Protein AF-A0A954HC78-F1 (afdb_monomer)

Sequence (233 aa):
MRFQRPDNKSPWMNQKEQLRLVMLCVALVFVIVAMQKVAQPEFWSWLIPPEQVTQETNAETDQVVITLSGERVPTDEEAGSEKQALITELPPLLSEAEKQNIEDDYLGLKKTEVPVFQRIVTELTQTDRGLLQLNTDRSGTYQVWMAETDAWRGRLIEFDGHARRILKRENSTENQNGNLYDLWVTTEGSGSMPLHVVTAGLPAEMEIGEQLNIPIHLSGTLFKREGYAAEGG

Secondary structure (DSSP, 8-state):
---PPP--------HHHHHHHHHHHHHHHHHHHHHHHHT-HHHHHHHSPPP--------------------------------------PPPSS-HHHHHT--SSBSS--TTTHHHHHHHHHHHHHS-HHHHHHH-B----HHHHHHSHHHHBT-EEEEEEEEEEEEE---SSTT--S--EEEEEE-TTTTT--EEEEES---TT---BSS--EEEEEEEEB--PBPP--S--

Radius of gyration: 30.82 Å; Cα contacts (8 Å, |Δi|>4): 223; chains: 1; bounding box: 113×54×79 Å

pLDDT: mean 79.05, std 20.28, range [32.03, 97.38]

Foldseek 3Di:
DDDDDDPPDDPDDDPVVVVVVVVVVVVVVVVVVVVVVVPDVVVCCVVDPPPPPPPPDDDDDDDDDDDPDDDDDDDDDDDPPDPPPPPLDDPQLDDPVLLVVDDAQAADDDPSNVVSVVSSQVVVVPDDPVSLVSQEDAPDDPVCCVVVVSVQARGKYKAKWWFQAKAFDDDPDPPDPFTKIWTFTDHPPQVPHTDTDIHRDDPPPDDHGNGGGHIDMDIGGRHYHYHDPPPDD

Mean predicted aligned error: 17.16 Å

Nearest PDB structures (foldseek):
  3kf8-assembly2_C  TM=5.917E-01  e=5.179E-01  Candida tropicalis MYA-3404
  6rup-assembly1_B-2  TM=6.143E-01  e=1.253E+00  Homo sapiens
  2hd3-assembly2_I  TM=4.389E-01  e=1.104E+00  Escherichia coli CFT073
  7pik-assembly1_C  TM=1.778E-01  e=7.100E-01  Escherichia coli
  8i60-assembly1_C  TM=2.781E-01  e=5.695E+00  Homo sapiens

Solvent-accessible surface area (backbone atoms only — not comparable to full-atom values): 15085 Å² total; per-residue (Å²): 137,85,83,81,78,84,85,81,74,74,87,71,78,55,72,69,57,54,51,52,53,52,51,52,53,51,52,53,53,50,51,53,54,51,53,60,55,70,69,37,71,74,65,48,49,78,79,48,68,77,76,79,79,75,84,74,89,75,84,84,86,85,85,84,84,83,80,81,81,76,92,76,85,85,80,91,79,84,84,77,83,72,81,73,75,81,80,74,75,76,78,75,71,52,53,73,74,56,58,73,63,56,73,60,64,35,74,72,79,50,86,82,36,47,64,59,53,52,50,43,55,52,51,61,71,72,47,57,67,69,55,50,64,70,57,39,43,69,85,71,47,59,64,52,48,71,75,42,40,80,83,40,42,39,39,45,33,40,51,67,33,29,34,33,25,32,43,78,48,80,74,90,49,97,82,59,99,54,66,37,32,42,31,34,29,30,34,91,76,33,64,92,50,57,46,83,45,79,39,68,70,73,66,91,87,62,84,75,42,78,84,46,81,43,81,44,78,48,77,48,58,47,79,74,53,68,27,78,88,69,95,76,130

Structure (mmCIF, N/CA/C/O backbone):
data_AF-A0A954HC78-F1
#
_entry.id   AF-A0A954HC78-F1
#
loop_
_atom_site.group_PDB
_atom_site.id
_atom_site.type_symbol
_atom_site.label_atom_id
_atom_site.label_alt_id
_atom_site.label_comp_id
_atom_site.label_asym_id
_atom_site.label_entity_id
_atom_site.label_seq_id
_atom_site.pdbx_PDB_ins_code
_atom_site.Cartn_x
_atom_site.Cartn_y
_atom_site.Cartn_z
_atom_site.occupancy
_atom_site.B_iso_or_equiv
_atom_site.auth_seq_id
_atom_site.auth_comp_id
_atom_site.auth_asym_id
_atom_site.auth_atom_id
_atom_site.pdbx_PDB_model_num
ATOM 1 N N . MET A 1 1 ? 65.542 29.254 -57.247 1.00 41.38 1 MET A N 1
ATOM 2 C CA . MET A 1 1 ? 64.639 29.032 -56.096 1.00 41.38 1 MET A CA 1
ATOM 3 C C . MET A 1 1 ? 63.745 27.841 -56.415 1.00 41.38 1 MET A C 1
ATOM 5 O O . MET A 1 1 ? 63.027 27.900 -57.404 1.00 41.38 1 MET A O 1
ATOM 9 N N . ARG A 1 2 ? 63.857 26.729 -55.676 1.00 46.78 2 ARG A N 1
ATOM 10 C CA . ARG A 1 2 ? 62.998 25.543 -55.848 1.00 46.78 2 ARG A CA 1
ATOM 11 C C . ARG A 1 2 ? 61.958 25.541 -54.731 1.00 46.78 2 ARG A C 1
ATOM 13 O O . ARG A 1 2 ? 62.327 25.426 -53.570 1.00 46.78 2 ARG A O 1
ATOM 20 N N . PHE A 1 3 ? 60.686 25.676 -55.091 1.00 69.19 3 PHE A N 1
ATOM 21 C CA . PHE A 1 3 ? 59.569 25.505 -54.168 1.00 69.19 3 PHE A CA 1
ATOM 22 C C . PHE A 1 3 ? 59.344 24.008 -53.934 1.00 69.19 3 PHE A C 1
ATOM 24 O O . PHE A 1 3 ? 59.001 23.276 -54.863 1.00 69.19 3 PHE A O 1
ATOM 31 N N . GLN A 1 4 ? 59.571 23.549 -52.704 1.00 71.50 4 GLN A N 1
ATOM 32 C CA . GLN A 1 4 ? 59.121 22.234 -52.257 1.00 71.50 4 GLN A CA 1
ATOM 33 C C . GLN A 1 4 ? 57.602 22.299 -52.053 1.00 71.50 4 GLN A C 1
ATOM 35 O O . GLN A 1 4 ? 57.104 23.190 -51.367 1.00 71.50 4 GLN A O 1
ATOM 40 N N . ARG A 1 5 ? 56.857 21.390 -52.690 1.00 68.19 5 ARG A N 1
ATOM 41 C CA . ARG A 1 5 ? 55.414 21.239 -52.460 1.00 68.19 5 ARG A CA 1
ATOM 42 C C . ARG A 1 5 ? 55.196 20.473 -51.147 1.00 68.19 5 ARG A C 1
ATOM 44 O O . ARG A 1 5 ? 55.900 19.485 -50.941 1.00 68.19 5 ARG A O 1
ATOM 51 N N . PRO A 1 6 ? 54.243 20.877 -50.290 1.00 63.31 6 PRO A N 1
ATOM 52 C CA . PRO A 1 6 ? 53.876 20.088 -49.122 1.00 63.31 6 PRO A CA 1
ATOM 53 C C . PRO A 1 6 ? 53.191 18.789 -49.570 1.00 63.31 6 PRO A C 1
ATOM 55 O O . PRO A 1 6 ? 52.255 18.813 -50.372 1.00 63.31 6 PRO A O 1
ATOM 58 N N . ASP A 1 7 ? 53.686 17.659 -49.069 1.00 64.62 7 ASP A N 1
ATOM 59 C CA . ASP A 1 7 ? 53.105 16.332 -49.273 1.00 64.62 7 ASP A CA 1
ATOM 60 C C . ASP A 1 7 ? 51.813 16.240 -48.441 1.00 64.62 7 ASP A C 1
ATOM 62 O O . ASP A 1 7 ? 51.833 15.953 -47.246 1.00 64.62 7 ASP A O 1
ATOM 66 N N . ASN A 1 8 ? 50.677 16.586 -49.054 1.00 64.06 8 ASN A N 1
ATOM 67 C CA . ASN A 1 8 ? 49.354 16.452 -48.447 1.00 64.06 8 ASN A CA 1
ATOM 68 C C . ASN A 1 8 ? 48.855 15.015 -48.637 1.00 64.06 8 ASN A C 1
ATOM 70 O O . ASN A 1 8 ? 48.044 14.733 -49.522 1.00 64.06 8 ASN A O 1
ATOM 74 N N . LYS A 1 9 ? 49.359 14.092 -47.816 1.00 59.44 9 LYS A N 1
ATOM 75 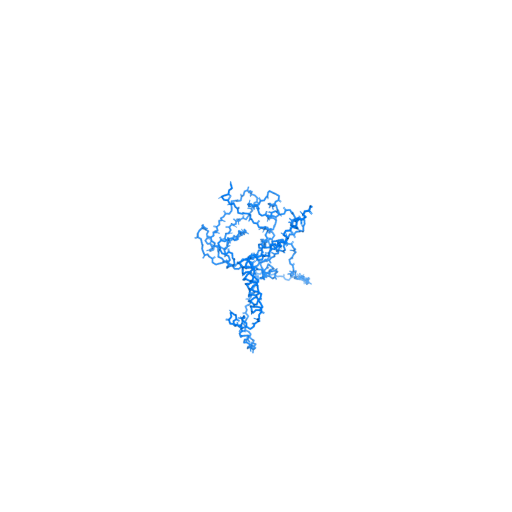C CA . LYS A 1 9 ? 48.716 12.788 -47.636 1.00 59.44 9 LYS A CA 1
ATOM 76 C C . LYS A 1 9 ? 47.664 12.939 -46.549 1.00 59.44 9 LYS A C 1
ATOM 78 O O . LYS A 1 9 ? 47.983 12.958 -45.364 1.00 59.44 9 LYS A O 1
ATOM 83 N N . SER A 1 10 ? 46.408 13.057 -46.968 1.00 63.53 10 SER A N 1
ATOM 84 C CA . SER A 1 10 ? 45.257 12.936 -46.075 1.00 63.53 10 SER A CA 1
ATOM 85 C C . SER A 1 10 ? 45.380 11.643 -45.255 1.00 63.53 10 SER A C 1
ATOM 87 O O . SER A 1 10 ? 45.660 10.597 -45.853 1.00 63.53 10 SER A O 1
ATOM 89 N N . PRO A 1 11 ? 45.168 11.671 -43.928 1.00 63.53 11 PRO A N 1
ATOM 90 C CA . PRO A 1 11 ? 45.278 10.488 -43.090 1.00 63.53 11 PRO A CA 1
ATOM 91 C C . PRO A 1 11 ? 44.071 9.594 -43.369 1.00 63.53 11 PRO A C 1
ATOM 93 O O . PRO A 1 11 ? 42.989 9.765 -42.812 1.00 63.53 11 PRO A O 1
ATOM 96 N N . TRP A 1 12 ? 44.234 8.668 -44.306 1.00 68.06 12 TRP A N 1
ATOM 97 C CA . TRP A 1 12 ? 43.237 7.646 -44.570 1.00 68.06 12 TRP A CA 1
ATOM 98 C C . TRP A 1 12 ? 43.260 6.660 -43.394 1.00 68.06 12 TRP A C 1
ATOM 100 O O . TRP A 1 12 ? 44.329 6.163 -43.035 1.00 68.06 12 TRP A O 1
ATOM 110 N N . MET A 1 13 ? 42.099 6.457 -42.758 1.00 72.06 13 MET A N 1
ATOM 111 C CA . MET A 1 13 ? 41.907 5.605 -41.576 1.00 72.06 13 MET A CA 1
ATOM 112 C C . MET A 1 13 ? 42.653 4.274 -41.700 1.00 72.06 13 MET A C 1
ATOM 114 O O . MET A 1 13 ? 42.628 3.616 -42.742 1.00 72.06 13 MET A O 1
ATOM 118 N N . ASN A 1 14 ? 43.290 3.862 -40.607 1.00 80.88 14 ASN A N 1
ATOM 119 C CA . ASN A 1 14 ? 44.024 2.608 -40.532 1.00 80.88 14 ASN A CA 1
ATOM 120 C C . ASN A 1 14 ? 43.072 1.431 -40.823 1.00 80.88 14 ASN A C 1
ATOM 122 O O . ASN A 1 14 ? 41.959 1.384 -40.299 1.00 80.88 14 ASN A O 1
ATOM 126 N N . GLN A 1 15 ? 43.502 0.450 -41.619 1.00 80.69 15 GLN A N 1
ATOM 127 C CA . GLN A 1 15 ? 42.674 -0.702 -42.017 1.00 80.69 15 GLN A CA 1
ATOM 128 C C . GLN A 1 15 ? 42.075 -1.452 -40.812 1.00 80.69 15 GLN A C 1
ATOM 130 O O . GLN A 1 15 ? 40.975 -1.997 -40.885 1.00 80.69 15 GLN A O 1
ATOM 135 N N . LYS A 1 16 ? 42.765 -1.432 -39.664 1.00 84.00 16 LYS A N 1
ATOM 136 C CA . LYS A 1 16 ? 42.270 -2.018 -38.408 1.00 84.00 16 LYS A CA 1
ATOM 137 C C . LYS A 1 16 ? 41.084 -1.253 -37.811 1.00 84.00 16 LYS A C 1
ATOM 139 O O . LYS A 1 16 ? 40.207 -1.867 -37.212 1.00 84.00 16 LYS A O 1
ATOM 144 N N . GLU A 1 17 ? 41.055 0.066 -37.960 1.00 84.44 17 GLU A N 1
ATOM 145 C CA . GLU A 1 17 ? 39.959 0.915 -37.479 1.00 84.44 17 GLU A CA 1
ATOM 146 C C . GLU A 1 17 ? 38.740 0.789 -38.389 1.00 84.44 17 GLU A C 1
ATOM 148 O O . GLU A 1 17 ? 37.624 0.652 -37.892 1.00 84.44 17 GLU A O 1
ATOM 153 N N . GLN A 1 18 ? 38.961 0.705 -39.705 1.00 89.25 18 GLN A N 1
ATOM 154 C CA . GLN A 1 18 ? 37.902 0.402 -40.671 1.00 89.25 18 GLN A CA 1
ATOM 155 C C . GLN A 1 18 ? 37.236 -0.946 -40.360 1.00 89.25 18 GLN A C 1
ATOM 157 O O . GLN A 1 18 ? 36.012 -1.034 -40.333 1.00 89.25 18 GLN A O 1
ATOM 162 N N . LEU A 1 19 ? 38.022 -1.981 -40.036 1.00 91.69 19 LEU A N 1
ATOM 163 C CA . LEU A 1 19 ? 37.485 -3.303 -39.701 1.00 91.69 19 LEU A CA 1
ATOM 164 C C . LEU A 1 19 ? 36.672 -3.305 -38.396 1.00 91.69 19 LEU A C 1
ATOM 166 O O . LEU A 1 19 ? 35.621 -3.938 -38.332 1.00 91.69 19 LEU A O 1
ATOM 170 N N . ARG A 1 20 ? 37.110 -2.563 -37.371 1.00 91.81 20 ARG A N 1
ATOM 171 C CA . ARG A 1 20 ? 36.343 -2.405 -36.121 1.00 91.81 20 ARG A CA 1
ATOM 172 C C . ARG A 1 20 ? 35.022 -1.676 -36.350 1.00 91.81 20 ARG A C 1
ATOM 174 O O . ARG A 1 20 ? 34.003 -2.094 -35.810 1.00 91.81 20 ARG A O 1
ATOM 181 N N . LEU A 1 21 ? 35.038 -0.621 -37.164 1.00 93.69 21 LEU A N 1
ATOM 182 C CA . LEU A 1 21 ? 33.841 0.153 -37.486 1.00 93.69 21 LEU A CA 1
ATOM 183 C C . LEU A 1 21 ? 32.837 -0.697 -38.275 1.00 93.69 21 LEU A C 1
ATOM 185 O O . LEU A 1 21 ? 31.660 -0.730 -37.925 1.00 93.69 21 LEU A O 1
ATOM 189 N N . VAL A 1 22 ? 33.308 -1.470 -39.258 1.00 95.69 22 VAL A N 1
ATOM 190 C CA . VAL A 1 22 ? 32.465 -2.423 -39.996 1.00 95.69 22 VAL A CA 1
ATOM 191 C C . VAL A 1 22 ? 31.877 -3.483 -39.061 1.00 95.69 22 VAL A C 1
ATOM 193 O O . VAL A 1 22 ? 30.683 -3.760 -39.142 1.00 95.69 22 VAL A O 1
ATOM 196 N N . MET A 1 23 ? 32.667 -4.038 -38.136 1.00 96.12 23 MET A N 1
ATOM 197 C CA . MET A 1 23 ? 32.172 -5.036 -37.180 1.00 96.12 23 MET A CA 1
ATOM 198 C C . MET A 1 23 ? 31.079 -4.464 -36.263 1.00 96.12 23 MET A C 1
ATOM 200 O O . MET A 1 23 ? 30.086 -5.141 -36.001 1.00 96.12 23 MET A O 1
ATOM 204 N N . LEU A 1 24 ? 31.222 -3.207 -35.830 1.00 96.44 24 LEU A N 1
ATOM 205 C CA . LEU A 1 24 ? 30.218 -2.511 -35.021 1.00 96.44 24 LEU A CA 1
ATOM 206 C C . LEU A 1 24 ? 28.922 -2.292 -35.815 1.00 96.44 24 LEU A C 1
ATOM 208 O O . LEU A 1 24 ? 27.839 -2.589 -35.314 1.00 96.44 24 LEU A O 1
ATOM 212 N N . CYS A 1 25 ? 29.022 -1.862 -37.076 1.00 96.31 25 CYS A N 1
ATOM 213 C CA . CYS A 1 25 ? 27.857 -1.725 -37.951 1.00 96.31 25 CYS A CA 1
ATOM 214 C C . CYS A 1 25 ? 27.134 -3.063 -38.171 1.00 96.31 25 CYS A C 1
ATOM 216 O O . CYS A 1 25 ? 25.907 -3.108 -38.116 1.00 96.31 25 CYS A O 1
ATOM 218 N N . VAL A 1 26 ? 27.871 -4.160 -38.370 1.00 97.25 26 VAL A N 1
ATOM 219 C CA . VAL A 1 26 ? 27.282 -5.501 -38.526 1.00 97.25 26 VAL A CA 1
ATOM 220 C C . VAL A 1 26 ? 26.577 -5.951 -37.246 1.00 97.25 26 VAL A C 1
ATOM 222 O O . VAL A 1 26 ? 25.455 -6.450 -37.319 1.00 97.25 26 VAL A O 1
ATOM 225 N N . ALA A 1 27 ? 27.186 -5.734 -36.077 1.00 96.50 27 ALA A N 1
ATOM 226 C CA . ALA A 1 27 ? 26.564 -6.053 -34.793 1.00 96.50 27 ALA A CA 1
ATOM 227 C C . ALA A 1 27 ? 25.257 -5.268 -34.582 1.00 96.50 27 ALA A C 1
ATOM 229 O O . ALA A 1 27 ? 24.261 -5.838 -34.142 1.00 96.50 27 ALA A O 1
ATOM 230 N N . LEU A 1 28 ? 25.230 -3.987 -34.963 1.00 96.62 28 LEU A N 1
ATOM 231 C CA . LEU A 1 28 ? 24.026 -3.161 -34.877 1.00 96.62 28 LEU A CA 1
ATOM 232 C C . LEU A 1 28 ? 22.902 -3.690 -35.783 1.00 96.62 28 LEU A C 1
ATOM 234 O O . LEU A 1 28 ? 21.764 -3.833 -35.340 1.00 96.62 28 LEU A O 1
ATOM 238 N N . VAL A 1 29 ? 23.219 -4.034 -37.036 1.00 96.88 29 VAL A N 1
ATOM 239 C CA . VAL A 1 29 ? 22.240 -4.624 -37.966 1.00 96.88 29 VAL A CA 1
ATOM 240 C C . VAL A 1 29 ? 21.709 -5.954 -37.426 1.00 96.88 29 VAL A C 1
ATOM 242 O O . VAL A 1 29 ? 20.507 -6.202 -37.493 1.00 96.88 29 VAL A O 1
ATOM 245 N N . PHE A 1 30 ? 22.572 -6.781 -36.832 1.00 97.38 30 PHE A N 1
ATOM 246 C CA . PHE A 1 30 ? 22.164 -8.043 -36.217 1.00 97.38 30 PHE A CA 1
ATOM 247 C C . PHE A 1 30 ? 21.155 -7.842 -35.075 1.00 97.38 30 PHE A C 1
ATOM 249 O O . PHE A 1 30 ? 20.144 -8.542 -35.026 1.00 97.38 30 PHE A O 1
ATOM 256 N N . VAL A 1 31 ? 21.371 -6.850 -34.202 1.00 95.75 31 VAL A N 1
ATOM 257 C CA . VAL A 1 31 ? 20.432 -6.516 -33.113 1.00 95.75 31 VAL A CA 1
ATOM 258 C C . VAL A 1 31 ? 19.071 -6.076 -33.660 1.00 95.75 31 VAL A C 1
ATOM 260 O O . VAL A 1 31 ? 18.038 -6.519 -33.160 1.00 95.75 31 VAL A O 1
ATOM 263 N N . ILE A 1 32 ? 19.050 -5.262 -34.719 1.00 95.38 32 ILE A N 1
ATOM 264 C CA . ILE A 1 32 ? 17.797 -4.806 -35.344 1.00 95.38 32 ILE A CA 1
ATOM 265 C C . ILE A 1 32 ? 17.022 -5.990 -35.944 1.00 95.38 32 ILE A C 1
ATOM 267 O O . ILE A 1 32 ? 15.809 -6.094 -35.753 1.00 95.38 32 ILE A O 1
ATOM 271 N N . VAL A 1 33 ? 17.709 -6.916 -36.620 1.00 94.88 33 VAL A N 1
ATOM 272 C CA . VAL A 1 33 ? 17.085 -8.135 -37.164 1.00 94.88 33 VAL A CA 1
ATOM 273 C C . VAL A 1 33 ? 16.530 -9.022 -36.045 1.00 94.88 33 VAL A C 1
ATOM 275 O O . VAL A 1 33 ? 15.425 -9.553 -36.176 1.00 94.88 33 VAL A O 1
ATOM 278 N N . ALA A 1 34 ? 17.249 -9.151 -34.926 1.00 91.88 34 ALA A N 1
ATOM 279 C CA . ALA A 1 34 ? 16.775 -9.902 -33.765 1.00 91.88 34 ALA A CA 1
ATOM 280 C C . ALA A 1 34 ? 15.500 -9.283 -33.162 1.00 91.88 34 ALA A C 1
ATOM 282 O O . ALA A 1 34 ? 14.537 -10.007 -32.910 1.00 91.88 34 ALA A O 1
ATOM 283 N N . MET A 1 35 ? 15.442 -7.954 -33.015 1.00 91.19 35 MET A N 1
ATOM 284 C CA . MET A 1 35 ? 14.235 -7.257 -32.543 1.00 91.19 35 MET A CA 1
ATOM 285 C C . MET A 1 35 ? 13.033 -7.484 -33.468 1.00 91.19 35 MET A C 1
ATOM 287 O O . MET A 1 35 ? 11.939 -7.778 -32.990 1.00 91.19 35 MET A O 1
ATOM 291 N N . GLN A 1 36 ? 13.230 -7.415 -34.789 1.00 89.12 36 GLN A N 1
ATOM 292 C CA . GLN A 1 36 ? 12.151 -7.680 -35.749 1.00 89.12 36 GLN A CA 1
ATOM 293 C C . GLN A 1 36 ? 11.634 -9.120 -35.671 1.00 89.12 36 GLN A C 1
ATOM 295 O O . GLN A 1 36 ? 10.444 -9.352 -35.870 1.00 89.12 36 GLN A O 1
ATOM 300 N N . LYS A 1 37 ? 12.508 -10.087 -35.368 1.00 85.31 37 LYS A N 1
ATOM 301 C CA . LYS A 1 37 ? 12.122 -11.494 -35.208 1.00 85.31 37 LYS A CA 1
ATOM 302 C C . LYS A 1 37 ? 11.340 -11.754 -33.921 1.00 85.31 37 LYS A C 1
ATOM 304 O O . LYS A 1 37 ? 10.362 -12.491 -33.972 1.00 85.31 37 LYS A O 1
ATOM 309 N N . VAL A 1 38 ? 11.713 -11.120 -32.810 1.00 86.00 38 VAL A N 1
ATOM 310 C CA . VAL A 1 38 ? 10.988 -11.231 -31.526 1.00 86.00 38 VAL A CA 1
ATOM 311 C C . VAL A 1 38 ? 9.601 -10.575 -31.587 1.00 86.00 38 VAL A C 1
ATOM 313 O O . VAL A 1 38 ? 8.673 -11.019 -30.915 1.00 86.00 38 VAL A O 1
ATOM 316 N N . ALA A 1 39 ? 9.427 -9.553 -32.427 1.00 79.06 39 ALA A N 1
ATOM 317 C CA . ALA A 1 39 ? 8.138 -8.894 -32.629 1.00 79.06 39 ALA A CA 1
ATOM 318 C C . ALA A 1 39 ? 7.118 -9.734 -33.430 1.00 79.06 39 ALA A C 1
ATOM 320 O O . ALA A 1 39 ? 5.968 -9.316 -33.567 1.00 79.06 39 ALA A O 1
ATOM 321 N N . GLN A 1 40 ? 7.501 -10.895 -33.982 1.00 80.38 40 GLN A N 1
ATOM 322 C CA . GLN A 1 40 ? 6.567 -11.752 -34.716 1.00 80.38 40 GLN A CA 1
ATOM 323 C C . GLN A 1 40 ? 5.666 -12.524 -33.729 1.00 80.38 40 GLN A C 1
ATOM 325 O O . GLN A 1 40 ? 6.184 -13.259 -32.886 1.00 80.38 40 GLN A O 1
ATOM 330 N N . PRO A 1 41 ? 4.326 -12.417 -33.839 1.00 67.06 41 PRO A N 1
ATOM 331 C CA . PRO A 1 41 ? 3.383 -13.036 -32.899 1.00 67.06 41 PRO A CA 1
ATOM 332 C C . PRO A 1 41 ? 3.451 -14.570 -32.900 1.00 67.06 41 PRO A C 1
ATOM 334 O O . PRO A 1 41 ? 3.108 -15.206 -31.908 1.00 67.06 41 PRO A O 1
ATOM 337 N N . GLU A 1 42 ? 3.965 -15.175 -33.974 1.00 73.25 42 GLU A N 1
ATOM 338 C CA . GLU A 1 42 ? 4.184 -16.622 -34.061 1.00 73.25 42 GLU A CA 1
ATOM 339 C C . GLU A 1 42 ? 5.191 -17.131 -33.013 1.00 73.25 42 GLU A C 1
ATOM 341 O O . GLU A 1 42 ? 5.028 -18.240 -32.507 1.00 73.25 42 GLU A O 1
ATOM 346 N N . PHE A 1 43 ? 6.184 -16.320 -32.616 1.00 70.94 43 PHE A N 1
ATOM 347 C CA . PHE A 1 43 ? 7.198 -16.711 -31.622 1.00 70.94 43 PHE A CA 1
ATOM 348 C C . PHE A 1 43 ? 6.623 -16.803 -30.199 1.00 70.94 43 PHE A C 1
ATOM 350 O O . PHE A 1 43 ? 7.081 -17.600 -29.382 1.00 70.94 43 PHE A O 1
ATOM 357 N N . TRP A 1 44 ? 5.581 -16.018 -29.915 1.00 66.19 44 TRP A N 1
ATOM 358 C CA . TRP A 1 44 ? 4.923 -15.974 -28.608 1.00 66.19 44 TRP A CA 1
ATOM 359 C C . TRP A 1 44 ? 4.003 -17.174 -28.359 1.00 66.19 44 TRP A C 1
ATOM 361 O O . TRP A 1 44 ? 3.753 -17.511 -27.206 1.00 66.19 44 TRP A O 1
ATOM 371 N N . SER A 1 45 ? 3.568 -17.873 -29.413 1.00 67.19 45 SER A N 1
ATOM 372 C CA . SER A 1 45 ? 2.657 -19.025 -29.309 1.00 67.19 45 SER A CA 1
ATOM 373 C C . SER A 1 45 ? 3.253 -20.244 -28.592 1.00 67.19 45 SER A C 1
ATOM 375 O O . SER A 1 45 ? 2.519 -21.036 -28.007 1.00 67.19 45 SER A O 1
ATOM 377 N N . TRP A 1 46 ? 4.582 -20.395 -28.608 1.00 72.69 46 TRP A N 1
ATOM 378 C CA . TRP A 1 46 ? 5.270 -21.445 -27.851 1.00 72.69 46 TRP A CA 1
ATOM 379 C C . TRP A 1 46 ? 5.483 -21.065 -26.379 1.00 72.69 46 TRP A C 1
ATOM 381 O O . TRP A 1 46 ? 5.506 -21.941 -25.519 1.00 72.69 46 TRP A O 1
ATOM 391 N N . LEU A 1 47 ? 5.629 -19.768 -26.083 1.00 73.06 47 LEU A N 1
ATOM 392 C CA . LEU A 1 47 ? 5.868 -19.274 -24.725 1.00 73.06 47 LEU A CA 1
ATOM 393 C C . LEU A 1 47 ? 4.563 -19.153 -23.918 1.00 73.06 47 LEU A C 1
ATOM 395 O O . LEU A 1 47 ? 4.584 -19.295 -22.700 1.00 73.06 47 LEU A O 1
ATOM 399 N N . ILE A 1 48 ? 3.439 -18.900 -24.597 1.00 74.12 48 ILE A N 1
ATOM 400 C CA . ILE A 1 48 ? 2.106 -18.766 -24.002 1.00 74.12 48 ILE A CA 1
ATOM 401 C C . ILE A 1 48 ? 1.135 -19.575 -24.875 1.00 74.12 48 ILE A C 1
ATOM 403 O O . ILE A 1 48 ? 0.682 -19.074 -25.910 1.00 74.12 48 ILE A O 1
ATOM 407 N N . PRO A 1 49 ? 0.830 -20.836 -24.515 1.00 66.06 49 PRO A N 1
ATOM 408 C CA . PRO A 1 49 ? -0.216 -21.589 -25.191 1.00 66.06 49 PRO A CA 1
ATOM 409 C C . PRO A 1 49 ? -1.527 -20.803 -25.062 1.00 66.06 49 PRO A C 1
ATOM 411 O O . PRO A 1 49 ? -1.859 -20.397 -23.946 1.00 66.06 49 PRO A O 1
ATOM 414 N N . PRO A 1 50 ? -2.279 -20.561 -26.150 1.00 61.06 50 PRO A N 1
ATOM 415 C CA . PRO A 1 50 ? -3.590 -19.949 -26.021 1.00 61.06 50 PRO A CA 1
ATOM 416 C C . PRO A 1 50 ? -4.451 -20.889 -25.181 1.00 61.06 50 PRO A C 1
ATOM 418 O O . PRO A 1 50 ? -4.634 -22.054 -25.548 1.00 61.06 50 PRO A O 1
ATOM 421 N N . GLU A 1 51 ? -4.941 -20.399 -24.042 1.00 52.94 51 GLU A N 1
ATOM 422 C CA . GLU A 1 51 ? -5.966 -21.093 -23.276 1.00 52.94 51 GLU A CA 1
ATOM 423 C C . GLU A 1 51 ? -7.075 -21.491 -24.246 1.00 52.94 51 GLU A C 1
ATOM 425 O O . GLU A 1 51 ? -7.666 -20.658 -24.940 1.00 52.94 51 GLU A O 1
ATOM 430 N N . GLN A 1 52 ? -7.315 -22.796 -24.344 1.00 51.44 52 GLN A N 1
ATOM 431 C CA . GLN A 1 52 ? -8.491 -23.309 -25.014 1.00 51.44 52 GLN A CA 1
ATOM 432 C C . GLN A 1 52 ? -9.688 -22.786 -24.228 1.00 51.44 52 GLN A C 1
ATOM 434 O O . GLN A 1 52 ? -10.062 -23.353 -23.201 1.00 51.44 52 GLN A O 1
ATOM 439 N N . VAL A 1 53 ? -10.278 -21.690 -24.709 1.00 45.59 53 V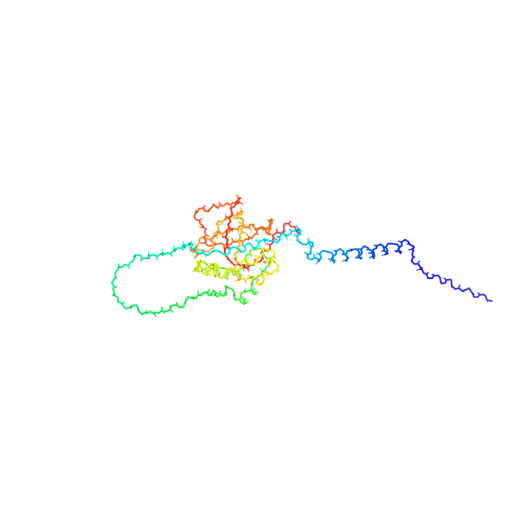AL A N 1
ATOM 440 C CA . VAL A 1 53 ? -11.617 -21.264 -24.318 1.00 45.59 53 VAL A CA 1
ATOM 441 C C . VAL A 1 53 ? -12.547 -22.382 -24.763 1.00 45.59 53 VAL A C 1
ATOM 443 O O . VAL A 1 53 ? -13.047 -22.414 -25.887 1.00 45.59 53 VAL A O 1
ATOM 446 N N . THR A 1 54 ? -12.710 -23.359 -23.881 1.00 42.03 54 THR A N 1
ATOM 447 C CA . THR A 1 54 ? -13.700 -24.4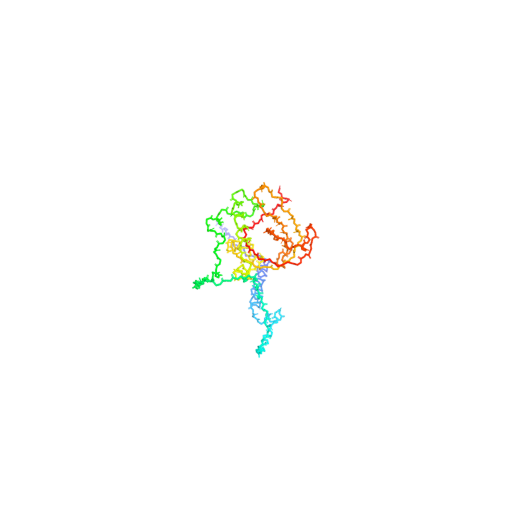11 -24.015 1.00 42.03 54 THR A CA 1
ATOM 448 C C . THR A 1 54 ? -15.030 -23.727 -23.749 1.00 42.03 54 THR A C 1
ATOM 450 O O . THR A 1 54 ? -15.453 -23.558 -22.610 1.00 42.03 54 THR A O 1
ATOM 453 N N . GLN A 1 55 ? -15.648 -23.231 -24.821 1.00 47.09 55 GLN A N 1
ATOM 454 C CA . GLN A 1 55 ? -17.060 -22.886 -24.825 1.00 47.09 55 GLN A CA 1
ATOM 455 C C . GLN A 1 55 ? -17.856 -24.180 -24.635 1.00 47.09 55 GLN A C 1
ATOM 457 O O . GLN A 1 55 ? -18.300 -24.795 -25.599 1.00 47.09 55 GLN A O 1
ATOM 462 N N . GLU A 1 56 ? -18.051 -24.582 -23.384 1.00 38.31 56 GLU A N 1
ATOM 463 C CA . GLU A 1 56 ? -19.199 -25.394 -23.003 1.00 38.31 56 GLU A CA 1
ATOM 464 C C . GLU A 1 56 ? -20.200 -24.482 -22.305 1.00 38.31 56 GLU A C 1
ATOM 466 O O . GLU A 1 56 ? -20.138 -24.179 -21.118 1.00 38.31 56 GLU A O 1
ATOM 471 N N . THR A 1 57 ? -21.129 -23.991 -23.118 1.00 40.88 57 THR A N 1
ATOM 472 C CA . THR A 1 57 ? -22.405 -23.477 -22.651 1.00 40.88 57 THR A CA 1
ATOM 473 C C . THR A 1 57 ? -23.199 -24.660 -22.107 1.00 40.88 57 THR A C 1
ATOM 475 O O . THR A 1 57 ? -23.686 -25.474 -22.885 1.00 40.88 57 THR A O 1
ATOM 478 N N . ASN A 1 58 ? -23.352 -24.746 -20.790 1.00 35.72 58 ASN A N 1
ATOM 479 C CA . ASN A 1 58 ? -24.518 -25.377 -20.190 1.00 35.72 58 ASN A CA 1
ATOM 480 C C . ASN A 1 58 ? -24.991 -24.541 -19.007 1.00 35.72 58 ASN A C 1
ATOM 482 O O . ASN A 1 58 ? -24.220 -24.092 -18.163 1.00 35.72 58 ASN A O 1
ATOM 486 N N . ALA A 1 59 ? -26.287 -24.276 -19.052 1.00 38.22 59 ALA A N 1
ATOM 487 C CA . ALA A 1 59 ? -27.037 -23.518 -18.086 1.00 38.22 59 ALA A CA 1
ATOM 488 C C . ALA A 1 59 ? -27.214 -24.289 -16.769 1.00 38.22 59 ALA A C 1
ATOM 490 O O . ALA A 1 59 ? -27.093 -25.509 -16.724 1.00 38.22 59 ALA A O 1
ATOM 491 N N . GLU A 1 60 ? -27.671 -23.525 -15.778 1.00 33.47 60 GLU A N 1
ATOM 492 C CA . GLU A 1 60 ? -28.560 -23.955 -14.694 1.00 33.47 60 GLU A CA 1
ATOM 493 C C . GLU A 1 60 ? -27.910 -24.346 -13.351 1.00 33.47 60 GLU A C 1
ATOM 495 O O . GLU A 1 60 ? -27.394 -25.437 -13.144 1.00 33.47 60 GLU A O 1
ATOM 500 N N . THR A 1 61 ? -28.080 -23.405 -12.409 1.00 38.47 61 THR A N 1
ATOM 501 C CA . THR A 1 61 ? -28.178 -23.550 -10.945 1.00 38.47 61 THR A CA 1
ATOM 502 C C . THR A 1 61 ? -26.993 -24.139 -10.177 1.00 38.47 61 THR A C 1
ATOM 504 O O . THR A 1 61 ? -26.856 -25.349 -10.073 1.00 38.47 61 THR A O 1
ATOM 507 N N . ASP A 1 62 ? -26.306 -23.279 -9.416 1.00 33.91 62 ASP A N 1
ATOM 508 C CA . ASP A 1 62 ? -26.492 -23.366 -7.965 1.00 33.91 62 ASP A CA 1
ATOM 509 C C . ASP A 1 62 ? -26.392 -21.994 -7.281 1.00 33.91 62 ASP A C 1
ATOM 511 O O . ASP A 1 62 ? -25.537 -21.161 -7.587 1.00 33.91 62 ASP A O 1
ATOM 515 N N . GLN A 1 63 ? -27.351 -21.749 -6.397 1.00 33.31 63 GLN A N 1
ATOM 516 C CA . GLN A 1 63 ? -27.515 -20.537 -5.608 1.00 33.31 63 GLN A CA 1
ATOM 517 C C . GLN A 1 63 ? -26.625 -20.615 -4.365 1.00 33.31 63 GLN A C 1
ATOM 519 O O . GLN A 1 63 ? -26.622 -21.625 -3.670 1.00 33.31 63 GLN A O 1
ATOM 524 N N . VAL A 1 64 ? -26.005 -19.500 -3.974 1.00 35.09 64 VAL A N 1
ATOM 525 C CA . VAL A 1 64 ? -25.745 -19.238 -2.551 1.00 35.09 64 VAL A CA 1
ATOM 526 C C . VAL A 1 64 ? -26.561 -18.022 -2.146 1.00 35.09 64 VAL A C 1
ATOM 528 O O . VAL A 1 64 ? -26.228 -16.872 -2.420 1.00 35.09 64 VAL A O 1
ATOM 531 N N . VAL A 1 65 ? -27.689 -18.330 -1.515 1.00 33.38 65 VAL A N 1
ATOM 532 C CA . VAL A 1 65 ? -28.507 -17.420 -0.725 1.00 33.38 65 VAL A CA 1
ATOM 533 C C . VAL A 1 65 ? -27.720 -17.047 0.533 1.00 33.38 65 VAL A C 1
ATOM 535 O O . VAL A 1 65 ? -27.384 -17.923 1.325 1.00 33.38 65 VAL A O 1
ATOM 538 N N . ILE A 1 66 ? -27.488 -15.754 0.770 1.00 35.84 66 ILE A N 1
ATOM 539 C CA . ILE A 1 66 ? -27.328 -15.243 2.137 1.00 35.84 66 ILE A CA 1
ATOM 540 C C . ILE A 1 66 ? -28.520 -14.332 2.417 1.00 35.84 66 ILE A C 1
ATOM 542 O O . ILE A 1 66 ? -28.495 -13.121 2.222 1.00 35.84 66 ILE A O 1
ATOM 546 N N . THR A 1 67 ? -29.601 -14.963 2.867 1.00 32.03 67 THR A N 1
ATOM 547 C CA . THR A 1 67 ? -30.623 -14.350 3.709 1.00 32.03 67 THR A CA 1
ATOM 548 C C . THR A 1 67 ? -30.019 -14.106 5.088 1.00 32.03 67 THR A C 1
ATOM 550 O O . THR A 1 67 ? -29.713 -15.065 5.796 1.00 32.03 67 THR A O 1
ATOM 553 N N . LEU A 1 68 ? -29.909 -12.849 5.512 1.00 39.50 68 LEU A N 1
ATOM 554 C CA . LEU A 1 68 ? -29.937 -12.524 6.936 1.00 39.50 68 LEU A CA 1
ATOM 555 C C . LEU A 1 68 ? -31.363 -12.095 7.280 1.00 39.50 68 LEU A C 1
ATOM 557 O O . LEU A 1 68 ? -31.731 -10.927 7.184 1.00 39.50 68 LEU A O 1
ATOM 561 N N . SER A 1 69 ? -32.167 -13.092 7.655 1.00 32.38 69 SER A N 1
ATOM 562 C CA . SER A 1 69 ? -33.384 -12.897 8.436 1.00 32.38 69 SER A CA 1
ATOM 563 C C . SER A 1 69 ? -33.005 -12.255 9.768 1.00 32.38 69 SER A C 1
ATOM 565 O O . SER A 1 69 ? -32.451 -12.908 10.650 1.00 32.38 69 SER A O 1
ATOM 567 N N . GLY A 1 70 ? -33.306 -10.967 9.912 1.00 33.16 70 GLY A N 1
ATOM 568 C CA . GLY A 1 70 ? -33.453 -10.337 11.214 1.00 33.16 70 GLY A CA 1
ATOM 569 C C . GLY A 1 70 ? -34.799 -10.744 11.803 1.00 33.16 70 GLY A C 1
ATOM 570 O O . GLY A 1 70 ? -35.847 -10.319 11.324 1.00 33.16 70 GLY A O 1
ATOM 571 N N . GLU A 1 71 ? -34.782 -11.572 12.840 1.00 40.53 71 GLU A N 1
ATOM 572 C CA . GLU A 1 71 ? -35.971 -11.847 13.637 1.00 40.53 71 GLU A CA 1
ATOM 573 C C . GLU A 1 71 ? -36.283 -10.640 14.530 1.00 40.53 71 GLU A C 1
ATOM 575 O O . GLU A 1 71 ? -35.688 -10.468 15.593 1.00 40.53 71 GLU A O 1
ATOM 580 N N . ARG A 1 72 ? -37.223 -9.797 14.084 1.00 33.38 72 ARG A N 1
ATOM 581 C CA . ARG A 1 72 ? -38.128 -9.018 14.945 1.00 33.38 72 ARG A CA 1
ATOM 582 C C . ARG A 1 72 ? -39.483 -8.857 14.255 1.00 33.38 72 ARG A C 1
ATOM 584 O O . ARG A 1 72 ? -39.652 -8.024 13.375 1.00 33.38 72 ARG A O 1
ATOM 591 N N . VAL A 1 73 ? -40.451 -9.640 14.714 1.00 40.56 73 VAL A N 1
ATOM 592 C CA . VAL A 1 73 ? -41.884 -9.303 14.716 1.00 40.56 73 VAL A CA 1
ATOM 593 C C . VAL A 1 73 ? -42.138 -8.803 16.153 1.00 40.56 73 VAL A C 1
ATOM 595 O O . VAL A 1 73 ? -41.663 -9.471 17.076 1.00 40.56 73 VAL A O 1
ATOM 598 N N . PRO A 1 74 ? -42.790 -7.642 16.393 1.00 47.12 74 PRO A N 1
ATOM 599 C CA . PRO A 1 74 ? -44.147 -7.465 15.898 1.00 47.12 74 PRO A CA 1
ATOM 600 C C . PRO A 1 74 ? -44.591 -6.054 15.478 1.00 47.12 74 PRO A C 1
ATOM 602 O O . PRO A 1 74 ? -44.022 -5.035 15.859 1.00 47.12 74 PRO A O 1
ATOM 605 N N . THR A 1 75 ? -45.736 -6.103 14.796 1.00 39.25 75 THR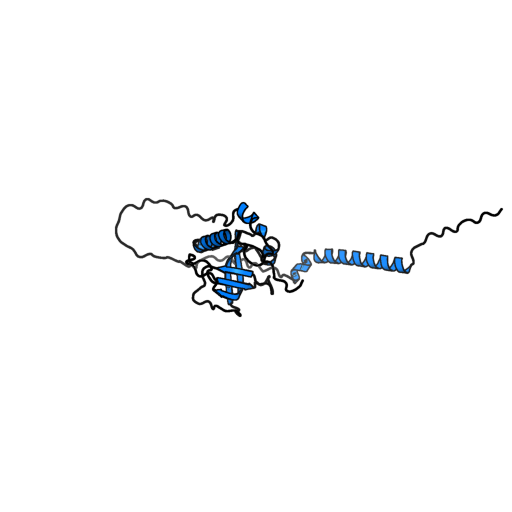 A N 1
ATOM 606 C CA . THR A 1 75 ? -46.823 -5.121 14.768 1.00 39.25 75 THR A CA 1
ATOM 607 C C . THR A 1 75 ? -46.782 -4.090 13.648 1.00 39.25 75 THR A C 1
ATOM 609 O O . THR A 1 75 ? -45.882 -3.264 13.544 1.00 39.25 75 THR A O 1
ATOM 612 N N . ASP A 1 76 ? -47.831 -4.205 12.835 1.00 52.34 76 ASP A N 1
ATOM 613 C CA . ASP A 1 76 ? -48.305 -3.314 11.788 1.00 52.34 76 ASP A CA 1
ATOM 614 C C . ASP A 1 76 ? -48.146 -1.827 12.131 1.00 52.34 76 ASP A C 1
ATOM 616 O O . ASP A 1 76 ? -48.568 -1.401 13.201 1.00 52.34 76 ASP A O 1
ATOM 620 N N . GLU A 1 77 ? -47.582 -1.049 11.201 1.00 44.53 77 GLU A N 1
ATOM 621 C CA . GLU A 1 77 ? -48.212 0.144 10.609 1.00 44.53 77 GLU A CA 1
ATOM 622 C C . GLU A 1 77 ? -47.239 0.853 9.635 1.00 44.53 77 GLU A C 1
ATOM 624 O O . GLU A 1 77 ? -46.116 1.212 9.972 1.00 44.53 77 GLU A O 1
ATOM 629 N N . GLU A 1 78 ? -47.706 1.006 8.390 1.00 47.78 78 GLU A N 1
ATOM 630 C CA . GLU A 1 78 ? -47.296 1.986 7.367 1.00 47.78 78 GLU A CA 1
ATOM 631 C C . GLU A 1 78 ? -45.804 2.100 6.986 1.00 47.78 78 GLU A C 1
ATOM 633 O O . GLU A 1 78 ? -45.135 3.108 7.212 1.00 47.78 78 GLU A O 1
ATOM 638 N N . ALA A 1 79 ? -45.301 1.112 6.237 1.00 38.84 79 ALA A N 1
ATOM 639 C CA . ALA A 1 79 ? -44.068 1.269 5.466 1.00 38.84 79 ALA A CA 1
ATOM 640 C C . ALA A 1 79 ? -44.338 2.036 4.157 1.00 38.84 79 ALA A C 1
ATOM 642 O O . ALA A 1 79 ? -44.674 1.456 3.119 1.00 38.84 79 ALA A O 1
ATOM 643 N N . GLY A 1 80 ? -44.155 3.357 4.204 1.00 37.78 80 GLY A N 1
ATOM 644 C CA . GLY A 1 80 ? -43.867 4.157 3.019 1.00 37.78 80 GLY A CA 1
ATOM 645 C C . GLY A 1 80 ? -42.667 3.554 2.289 1.00 37.78 80 GLY A C 1
ATOM 646 O O . GLY A 1 80 ? -41.560 3.500 2.819 1.00 37.78 80 GLY A O 1
ATOM 647 N N . SER A 1 81 ? -42.904 3.038 1.085 1.00 41.34 81 SER A N 1
ATOM 648 C CA . SER A 1 81 ? -41.868 2.456 0.236 1.00 41.34 81 SER A CA 1
ATOM 649 C C . SER A 1 81 ? -40.990 3.575 -0.330 1.00 41.34 81 SER A C 1
ATOM 651 O O . SER A 1 81 ? -41.173 4.033 -1.459 1.00 41.34 81 SER A O 1
ATOM 653 N N . GLU A 1 82 ? -40.033 4.042 0.468 1.00 41.41 82 GLU A N 1
ATOM 654 C CA . GLU A 1 82 ? -38.873 4.751 -0.050 1.00 41.41 82 GLU A CA 1
ATOM 655 C C . GLU A 1 82 ? -37.985 3.719 -0.747 1.00 41.41 82 GLU A C 1
ATOM 657 O O . GLU A 1 82 ? -37.315 2.903 -0.114 1.00 41.41 82 GLU A O 1
ATOM 662 N N . LYS A 1 83 ? -37.997 3.728 -2.083 1.00 47.28 83 LYS A N 1
ATOM 663 C CA . LYS A 1 83 ? -36.956 3.085 -2.887 1.00 47.28 83 LYS A CA 1
ATOM 664 C C . LYS A 1 83 ? -35.633 3.782 -2.567 1.00 47.28 83 LYS A C 1
ATOM 666 O O . LYS A 1 83 ? -35.275 4.752 -3.231 1.00 47.28 83 LYS A O 1
ATOM 671 N N . GLN A 1 84 ? -34.931 3.318 -1.539 1.00 50.22 84 GLN A N 1
ATOM 672 C CA . GLN A 1 84 ? -33.554 3.718 -1.285 1.00 50.22 84 GLN A CA 1
ATOM 673 C C . GLN A 1 84 ? -32.737 3.310 -2.510 1.00 50.22 84 GLN A C 1
ATOM 675 O O . GLN A 1 84 ? -32.596 2.127 -2.818 1.00 50.22 84 GLN A O 1
ATOM 680 N N . ALA A 1 85 ? -32.284 4.304 -3.272 1.00 52.62 85 ALA A N 1
ATOM 681 C CA . ALA A 1 85 ? -31.363 4.083 -4.370 1.00 52.62 85 ALA A CA 1
ATOM 682 C C . ALA A 1 85 ? -30.115 3.405 -3.792 1.00 52.62 85 ALA A C 1
ATOM 684 O O . ALA A 1 85 ? -29.452 3.969 -2.924 1.00 52.62 85 ALA A O 1
ATOM 685 N N . LEU A 1 86 ? -29.831 2.180 -4.237 1.00 58.69 86 LEU A N 1
ATOM 686 C CA . LEU A 1 86 ? -28.584 1.494 -3.926 1.00 58.69 86 LEU A CA 1
ATOM 687 C C . LEU A 1 86 ? -27.447 2.347 -4.491 1.00 58.69 86 LEU A C 1
ATOM 689 O O . LEU A 1 86 ? -27.279 2.442 -5.704 1.00 58.69 86 LEU A O 1
ATOM 693 N N . ILE A 1 87 ? -26.715 3.018 -3.606 1.00 62.62 87 ILE A N 1
ATOM 694 C CA . ILE A 1 87 ? -25.501 3.746 -3.962 1.00 62.62 87 ILE A CA 1
ATOM 695 C C . ILE A 1 87 ? -24.460 2.679 -4.295 1.00 62.62 87 ILE A C 1
ATOM 697 O O . ILE A 1 87 ? -23.952 2.006 -3.404 1.00 62.62 87 ILE A O 1
ATOM 701 N N . THR A 1 88 ? -24.208 2.469 -5.583 1.00 74.50 88 THR A N 1
ATOM 702 C CA . THR A 1 88 ? -23.248 1.467 -6.072 1.00 74.50 88 THR A CA 1
ATOM 703 C C . THR A 1 88 ? -21.837 2.023 -6.223 1.00 74.50 88 THR A C 1
ATOM 705 O O . THR A 1 88 ? -20.890 1.246 -6.284 1.00 74.50 88 THR A O 1
ATOM 708 N N . GLU A 1 89 ? -21.690 3.347 -6.277 1.00 78.81 89 GLU A N 1
ATOM 709 C CA . GLU A 1 89 ? -20.414 4.023 -6.510 1.00 78.81 89 GLU A CA 1
ATOM 710 C C . GLU A 1 89 ? -19.873 4.631 -5.218 1.00 78.81 89 GLU A C 1
ATOM 712 O O . GLU A 1 89 ? -20.581 5.354 -4.509 1.00 78.81 89 GLU A O 1
ATOM 717 N N . LEU A 1 90 ? -18.605 4.347 -4.920 1.00 82.00 90 LEU A N 1
ATOM 718 C CA . LEU A 1 90 ? -17.906 4.953 -3.793 1.00 82.00 90 LEU A CA 1
ATOM 719 C C . LEU A 1 90 ? -17.286 6.296 -4.225 1.00 82.00 90 LEU A C 1
ATOM 721 O O . LEU A 1 90 ? -16.655 6.356 -5.285 1.00 82.00 90 LEU A O 1
ATOM 725 N N . PRO A 1 91 ? -17.423 7.378 -3.435 1.00 82.12 91 PRO A N 1
ATOM 726 C CA . PRO A 1 91 ? -16.709 8.618 -3.712 1.00 82.12 91 PRO A CA 1
ATOM 727 C C . PRO A 1 91 ? -15.185 8.399 -3.694 1.00 82.12 91 PRO A C 1
ATOM 729 O O . PRO A 1 91 ? -14.690 7.461 -3.064 1.00 82.12 91 PRO A O 1
ATOM 732 N N . PRO A 1 92 ? -14.409 9.269 -4.367 1.00 84.00 92 PRO A N 1
ATOM 733 C CA . PRO A 1 92 ? -12.957 9.169 -4.344 1.00 84.00 92 PRO A CA 1
ATOM 734 C C . PRO A 1 92 ? -12.427 9.381 -2.919 1.00 84.00 92 PRO A C 1
ATOM 736 O O . PRO A 1 92 ? -12.682 10.416 -2.306 1.00 84.00 92 PRO A O 1
ATOM 739 N N . LEU A 1 93 ? -11.625 8.431 -2.428 1.00 89.62 93 LEU A N 1
ATOM 740 C CA . LEU A 1 93 ? -11.049 8.463 -1.074 1.00 89.62 93 LEU A CA 1
ATOM 741 C C . LEU A 1 93 ? -10.111 9.662 -0.853 1.00 89.62 93 LEU A C 1
ATOM 743 O O . LEU A 1 93 ? -9.923 10.124 0.274 1.00 89.62 93 LEU A O 1
ATOM 747 N N . LEU A 1 94 ? -9.508 10.170 -1.930 1.00 92.06 94 LEU A N 1
ATOM 748 C CA . LEU A 1 94 ? -8.569 11.289 -1.927 1.00 92.06 94 LEU A CA 1
ATOM 749 C C . LEU A 1 94 ? -9.013 12.380 -2.897 1.00 92.06 94 LEU A C 1
ATOM 751 O O . LEU A 1 94 ? -9.228 12.121 -4.083 1.00 92.06 94 LEU A O 1
ATOM 755 N N . SER A 1 95 ? -9.057 13.617 -2.406 1.00 92.19 95 SER A N 1
ATOM 756 C CA . SER A 1 95 ? -9.189 14.800 -3.255 1.00 92.19 95 SER A CA 1
ATOM 757 C C . SER A 1 95 ? -7.870 15.128 -3.967 1.00 92.19 95 SER A C 1
ATOM 759 O O . SER A 1 95 ? -6.783 14.798 -3.491 1.00 92.19 95 SER A O 1
ATOM 761 N N . GLU A 1 96 ? -7.944 15.843 -5.090 1.00 91.00 96 GLU A N 1
ATOM 762 C CA . GLU A 1 96 ? -6.749 16.257 -5.845 1.00 91.00 96 GLU A CA 1
ATOM 763 C C . GLU A 1 96 ? -5.805 17.147 -5.020 1.00 91.00 96 GLU A C 1
ATOM 765 O O . GLU A 1 96 ? -4.586 17.030 -5.126 1.00 91.00 96 GLU A O 1
ATOM 770 N N . ALA A 1 97 ? -6.352 17.989 -4.137 1.00 91.88 97 ALA A N 1
ATOM 771 C CA . ALA A 1 97 ? -5.552 18.810 -3.230 1.00 91.88 97 ALA A CA 1
ATOM 772 C C . ALA A 1 97 ? -4.796 17.961 -2.193 1.00 91.88 97 ALA A C 1
ATOM 774 O O . ALA A 1 97 ? -3.655 18.265 -1.855 1.00 91.88 97 ALA A O 1
ATOM 775 N N . GLU A 1 98 ? -5.402 16.882 -1.691 1.00 93.56 98 GLU A N 1
ATOM 776 C CA . GLU A 1 98 ? -4.730 15.963 -0.767 1.00 93.56 98 GLU A CA 1
ATOM 777 C C . GLU A 1 98 ? -3.645 15.148 -1.469 1.00 93.56 98 GLU A C 1
ATOM 779 O O . GLU A 1 98 ? -2.565 14.988 -0.905 1.00 93.56 98 GLU A O 1
ATOM 784 N N . LYS A 1 99 ? -3.883 14.701 -2.711 1.00 93.38 99 LYS A N 1
ATOM 785 C CA . LYS A 1 99 ? -2.869 13.986 -3.507 1.00 93.38 99 LYS A CA 1
ATOM 786 C C . LYS A 1 99 ? -1.591 14.804 -3.688 1.00 93.38 99 LYS A C 1
ATOM 788 O O . LYS A 1 99 ? -0.512 14.234 -3.604 1.00 93.38 99 LYS A O 1
ATOM 793 N N . GLN A 1 100 ? -1.708 16.118 -3.889 1.00 91.94 100 GLN A N 1
ATOM 794 C CA . GLN A 1 100 ? -0.562 17.027 -4.042 1.00 91.94 100 GLN A CA 1
ATOM 795 C C . GLN A 1 100 ? 0.238 17.240 -2.748 1.00 91.94 100 GLN A C 1
ATOM 797 O O . GLN A 1 100 ? 1.396 17.644 -2.807 1.00 91.94 100 GLN A O 1
ATOM 802 N N . ASN A 1 101 ? -0.370 16.987 -1.586 1.00 93.00 101 ASN A N 1
ATOM 803 C CA . ASN A 1 101 ? 0.274 17.149 -0.279 1.00 93.00 101 ASN A CA 1
ATOM 804 C C . ASN A 1 101 ? 0.980 15.875 0.213 1.00 93.00 101 ASN A C 1
ATOM 806 O O . ASN A 1 101 ? 1.603 15.905 1.277 1.00 93.00 101 ASN A O 1
ATOM 810 N N . ILE A 1 102 ? 0.852 14.766 -0.519 1.00 94.50 102 ILE A N 1
ATOM 811 C CA . ILE A 1 102 ? 1.499 13.494 -0.205 1.00 94.50 102 ILE A CA 1
ATOM 812 C C . ILE A 1 102 ? 2.842 13.449 -0.926 1.00 94.50 102 ILE A C 1
ATOM 814 O O . ILE A 1 102 ? 2.909 13.624 -2.141 1.00 94.50 102 ILE A O 1
ATOM 818 N N . GLU A 1 103 ? 3.909 13.207 -0.171 1.00 93.94 103 GLU A N 1
ATOM 819 C CA . GLU A 1 103 ? 5.265 13.144 -0.698 1.00 93.94 103 GLU A CA 1
ATOM 820 C C . GLU A 1 103 ? 5.797 11.711 -0.638 1.00 93.94 103 GLU A C 1
ATOM 822 O O . GLU A 1 103 ? 5.879 11.082 0.427 1.00 93.94 103 GLU A O 1
ATOM 827 N N . ASP A 1 104 ? 6.160 11.207 -1.813 1.00 93.50 104 ASP A N 1
ATOM 828 C CA . ASP A 1 104 ? 6.763 9.893 -1.993 1.00 93.50 104 ASP A CA 1
ATOM 829 C C . ASP A 1 104 ? 8.254 9.891 -1.611 1.00 93.50 104 ASP A C 1
ATOM 831 O O . ASP A 1 104 ? 8.864 10.928 -1.349 1.00 93.50 104 ASP A O 1
ATOM 835 N N . ASP A 1 105 ? 8.843 8.695 -1.560 1.00 90.69 105 ASP A N 1
ATOM 836 C CA . ASP A 1 105 ? 10.275 8.444 -1.330 1.00 90.69 105 ASP A CA 1
ATOM 837 C C . ASP A 1 105 ? 10.799 8.919 0.037 1.00 90.69 105 ASP A C 1
ATOM 839 O O . ASP A 1 105 ? 12.003 8.943 0.298 1.00 90.69 105 ASP A O 1
ATOM 843 N N . TYR A 1 106 ? 9.883 9.221 0.956 1.00 88.44 106 TYR A N 1
ATOM 844 C CA . TYR A 1 106 ? 10.173 9.471 2.360 1.00 88.44 106 TYR A CA 1
ATOM 845 C C . TYR A 1 106 ? 9.859 8.234 3.207 1.00 88.44 106 TYR A C 1
ATOM 847 O O . TYR A 1 106 ? 8.881 7.526 2.952 1.00 88.44 106 TYR A O 1
ATOM 855 N N . LEU A 1 107 ? 10.678 7.977 4.229 1.00 87.88 107 LEU A N 1
ATOM 856 C CA . LEU A 1 107 ? 10.435 6.887 5.170 1.00 87.88 107 LEU A CA 1
ATOM 857 C C . LEU A 1 107 ? 9.289 7.264 6.121 1.00 87.88 107 LEU A C 1
ATOM 859 O O . LEU A 1 107 ? 9.418 8.180 6.935 1.00 87.88 107 LEU A O 1
ATOM 863 N N . GLY A 1 108 ? 8.181 6.530 6.035 1.00 87.69 108 GLY A N 1
ATOM 864 C CA . GLY A 1 108 ? 6.996 6.732 6.867 1.00 87.69 108 GLY A CA 1
ATOM 865 C C . GLY A 1 108 ? 6.148 7.953 6.484 1.00 87.69 108 GLY A C 1
ATOM 866 O O . GLY A 1 108 ? 6.284 8.547 5.409 1.00 87.69 108 GLY A O 1
ATOM 867 N N . LEU A 1 109 ? 5.227 8.317 7.381 1.00 89.50 109 LEU A N 1
ATOM 868 C CA . LEU A 1 109 ? 4.257 9.396 7.175 1.00 89.50 109 LEU A CA 1
ATOM 869 C C . LEU A 1 109 ? 4.789 10.741 7.675 1.00 89.50 109 LEU A C 1
ATOM 871 O O . LEU A 1 109 ? 5.245 10.864 8.817 1.00 89.50 109 LEU A O 1
ATOM 875 N N . LYS A 1 110 ? 4.652 11.785 6.855 1.00 90.69 110 LYS A N 1
ATOM 876 C CA . LYS A 1 110 ? 4.906 13.161 7.299 1.00 90.69 110 LYS A CA 1
ATOM 877 C C . LYS A 1 110 ? 3.799 13.632 8.236 1.00 90.69 110 LYS A C 1
ATOM 879 O O . LYS A 1 110 ? 2.647 13.229 8.114 1.00 90.69 110 LYS A O 1
ATOM 884 N N . LYS A 1 111 ? 4.111 14.580 9.125 1.00 90.75 111 LYS A N 1
ATOM 885 C CA . LYS A 1 111 ? 3.125 15.169 10.057 1.00 90.75 111 LYS A CA 1
ATOM 886 C C . LYS A 1 111 ? 1.897 15.753 9.347 1.00 90.75 111 LYS A C 1
ATOM 888 O O . LYS A 1 111 ? 0.808 15.717 9.904 1.00 90.75 111 LYS A O 1
ATOM 893 N N . THR A 1 112 ? 2.078 16.275 8.135 1.00 93.12 112 THR A N 1
ATOM 894 C CA . THR A 1 112 ? 1.008 16.809 7.279 1.00 93.12 112 THR A CA 1
ATOM 895 C C . THR A 1 112 ? 0.144 15.718 6.642 1.00 93.12 112 THR A C 1
ATOM 897 O O . THR A 1 112 ? -1.020 15.967 6.356 1.00 93.12 112 THR A O 1
ATOM 900 N N . GLU A 1 113 ? 0.682 14.510 6.458 1.00 93.62 113 GLU A N 1
ATOM 901 C CA . GLU A 1 113 ? 0.004 13.366 5.829 1.00 93.62 113 GLU A CA 1
ATOM 902 C C . GLU A 1 113 ? -0.825 12.556 6.832 1.00 93.62 113 GLU A C 1
ATOM 904 O O . GLU A 1 113 ? -1.853 11.993 6.464 1.00 93.62 113 GLU A O 1
ATOM 909 N N . VAL A 1 114 ? -0.408 12.519 8.105 1.00 91.56 114 VAL A N 1
ATOM 910 C CA . VAL A 1 114 ? -1.089 11.788 9.190 1.00 91.56 114 VAL A CA 1
ATOM 911 C C . VAL A 1 114 ? -2.610 12.016 9.235 1.00 91.56 114 VAL A C 1
ATOM 913 O O . VAL A 1 114 ? -3.327 11.016 9.282 1.00 91.56 114 VAL A O 1
ATOM 916 N N . PRO A 1 115 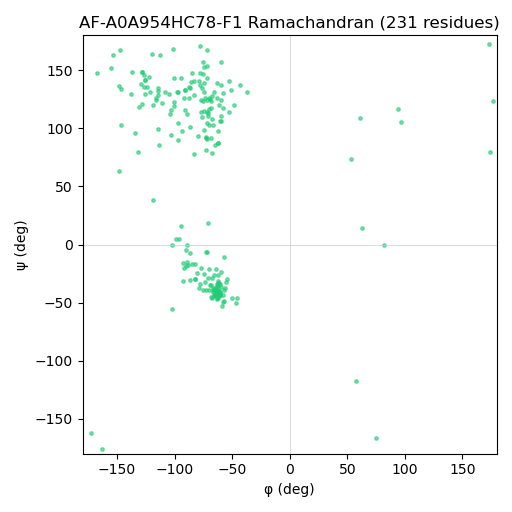? -3.147 13.256 9.208 1.00 91.88 115 PRO A N 1
ATOM 917 C CA . PRO A 1 115 ? -4.597 13.453 9.271 1.00 91.88 115 PRO A CA 1
ATOM 918 C C . PRO A 1 115 ? -5.331 12.891 8.045 1.00 91.88 115 PRO A C 1
ATOM 920 O O . PRO A 1 115 ? -6.402 12.305 8.191 1.00 91.88 115 PRO A O 1
ATOM 923 N N . VAL A 1 116 ? -4.747 13.017 6.849 1.00 93.56 116 VAL A N 1
ATOM 924 C CA . VAL A 1 116 ? -5.326 12.478 5.606 1.00 93.56 116 VAL A CA 1
ATOM 925 C C . VAL A 1 116 ? -5.321 10.950 5.648 1.00 93.56 116 VAL A C 1
ATOM 927 O O . VAL A 1 116 ? -6.337 10.313 5.382 1.00 93.56 116 VAL A O 1
ATOM 930 N N . PHE A 1 117 ? -4.201 10.361 6.063 1.00 92.44 117 PHE A N 1
ATOM 931 C CA . PHE A 1 117 ? -4.064 8.920 6.241 1.00 92.44 117 PHE A CA 1
ATOM 932 C C . PHE A 1 117 ? -5.106 8.363 7.226 1.00 92.44 117 PHE A C 1
ATOM 934 O O . PHE A 1 117 ? -5.804 7.398 6.920 1.00 92.44 117 PHE A O 1
ATOM 941 N N . GLN A 1 118 ? -5.262 8.997 8.391 1.00 89.88 118 GLN A N 1
ATOM 942 C CA . GLN A 1 118 ? -6.239 8.581 9.403 1.00 89.88 118 GLN A CA 1
ATOM 943 C C . GLN A 1 118 ? -7.681 8.687 8.903 1.00 89.88 118 GLN A C 1
ATOM 945 O O . GLN A 1 118 ? -8.484 7.793 9.182 1.00 89.88 118 GLN A O 1
ATOM 950 N N . ARG A 1 119 ? -8.006 9.746 8.148 1.00 91.50 119 ARG A N 1
ATOM 951 C CA . ARG A 1 119 ? -9.321 9.903 7.515 1.00 91.50 119 ARG A CA 1
ATOM 952 C C . ARG A 1 119 ? -9.621 8.725 6.594 1.00 91.50 119 ARG A C 1
ATOM 954 O O . ARG A 1 119 ? -10.668 8.112 6.750 1.00 91.50 119 ARG A O 1
ATOM 961 N N . ILE A 1 120 ? -8.690 8.370 5.708 1.00 92.12 120 ILE A N 1
ATOM 962 C CA . ILE A 1 120 ? -8.863 7.266 4.749 1.00 92.12 120 ILE A CA 1
ATOM 963 C C . ILE A 1 120 ? -9.034 5.929 5.465 1.00 92.12 120 ILE A C 1
ATOM 965 O O . ILE A 1 120 ? -9.937 5.170 5.131 1.00 92.12 120 ILE A O 1
ATOM 969 N N . VAL A 1 121 ? -8.201 5.636 6.466 1.00 90.38 121 VAL A N 1
ATOM 970 C CA . VAL A 1 121 ? -8.336 4.395 7.246 1.00 90.38 121 VAL A CA 1
ATOM 971 C C . VAL A 1 121 ? -9.703 4.346 7.937 1.00 90.38 121 VAL A C 1
ATOM 973 O O . VAL A 1 121 ? -10.382 3.323 7.898 1.00 90.38 121 VAL A O 1
ATOM 976 N N . THR A 1 122 ? -10.152 5.462 8.513 1.00 89.06 122 THR A N 1
ATOM 977 C CA . THR A 1 122 ? -11.481 5.558 9.138 1.00 89.06 122 THR A CA 1
ATOM 978 C C . THR A 1 122 ? -12.600 5.349 8.115 1.00 89.06 122 THR A C 1
ATOM 980 O O . THR A 1 122 ? -13.521 4.579 8.361 1.00 89.06 122 THR A O 1
ATOM 983 N N . GLU A 1 123 ? -12.500 5.963 6.941 1.00 90.88 123 GLU A N 1
ATOM 984 C CA . GLU A 1 123 ? -13.481 5.835 5.863 1.00 90.88 123 GLU A CA 1
ATOM 985 C C . GLU A 1 123 ? -13.573 4.392 5.346 1.00 90.88 123 GLU A C 1
ATOM 987 O O . GLU A 1 123 ? -14.661 3.820 5.290 1.00 90.88 123 GLU A O 1
ATOM 992 N N . LEU A 1 124 ? -12.434 3.745 5.086 1.00 90.69 124 LEU A N 1
ATOM 993 C CA . LEU A 1 124 ? -12.382 2.346 4.649 1.00 90.69 124 LEU A CA 1
ATOM 994 C C . LEU A 1 124 ? -12.955 1.375 5.684 1.00 90.69 124 LEU A C 1
ATOM 996 O O . LEU A 1 124 ? -13.539 0.361 5.321 1.00 90.69 124 LEU A O 1
ATOM 1000 N N . THR A 1 125 ? -12.806 1.678 6.973 1.00 88.94 125 THR A N 1
ATOM 1001 C CA . THR A 1 125 ? -13.298 0.808 8.057 1.00 88.94 125 THR A CA 1
ATOM 1002 C C . THR A 1 125 ? -14.785 0.959 8.329 1.00 88.94 125 THR A C 1
ATOM 1004 O O . THR A 1 125 ? -15.408 0.030 8.838 1.00 88.94 125 THR A O 1
ATOM 1007 N N . GLN A 1 126 ? -15.353 2.114 7.984 1.00 89.44 126 GLN A N 1
ATOM 1008 C CA . GLN A 1 126 ? -16.788 2.378 8.064 1.00 89.44 126 GLN A CA 1
ATOM 1009 C C . GLN A 1 126 ? -17.529 1.961 6.787 1.00 89.44 126 GLN A C 1
ATOM 1011 O O . GLN A 1 126 ? -18.749 1.806 6.817 1.00 89.44 126 GLN A O 1
ATOM 1016 N N . THR A 1 127 ? -16.808 1.778 5.679 1.00 89.88 127 THR A N 1
ATOM 1017 C CA . THR A 1 127 ? -17.385 1.367 4.397 1.00 89.88 127 THR A CA 1
ATOM 1018 C C . THR A 1 127 ? -17.753 -0.116 4.412 1.00 89.88 127 THR A C 1
ATOM 1020 O O . THR A 1 127 ? -17.006 -0.960 4.909 1.00 89.88 127 THR A O 1
ATOM 1023 N N . ASP A 1 128 ? -18.913 -0.445 3.839 1.00 90.12 128 ASP A N 1
ATOM 1024 C CA . ASP A 1 128 ? -19.356 -1.829 3.699 1.00 90.12 128 ASP A CA 1
ATOM 1025 C C . ASP A 1 128 ? -18.415 -2.643 2.794 1.00 90.12 128 ASP A C 1
ATOM 1027 O O . ASP A 1 128 ? -17.973 -2.184 1.737 1.00 90.12 128 ASP A O 1
ATOM 1031 N N . ARG A 1 129 ? -18.140 -3.891 3.187 1.00 87.12 129 ARG A N 1
ATOM 1032 C CA . ARG A 1 129 ? -17.214 -4.769 2.455 1.00 87.12 129 ARG A CA 1
ATOM 1033 C C . ARG A 1 129 ? -17.695 -5.087 1.041 1.00 87.12 129 ARG A C 1
ATOM 1035 O O . ARG A 1 129 ? -16.861 -5.183 0.143 1.00 87.12 129 ARG A O 1
ATOM 1042 N N . GLY A 1 130 ? -19.003 -5.237 0.834 1.00 88.19 130 GLY A N 1
ATOM 1043 C CA . GLY A 1 130 ? -19.573 -5.490 -0.488 1.00 88.19 130 GLY A CA 1
ATOM 1044 C C . GLY A 1 130 ? -19.377 -4.301 -1.427 1.00 88.19 130 GLY A C 1
ATOM 1045 O O . GLY A 1 130 ? -19.026 -4.490 -2.591 1.00 88.19 130 GLY A O 1
ATOM 1046 N N . LEU A 1 131 ? -19.509 -3.073 -0.912 1.00 90.06 131 LEU A N 1
ATOM 1047 C CA . LEU A 1 131 ? -19.223 -1.859 -1.685 1.00 90.06 131 LEU A CA 1
ATOM 1048 C C . LEU A 1 131 ? -17.744 -1.731 -2.042 1.00 90.06 131 LEU A C 1
ATOM 1050 O O . LEU A 1 131 ? -17.435 -1.370 -3.180 1.00 90.06 131 LEU A O 1
ATOM 1054 N N . LEU A 1 132 ? -16.839 -2.060 -1.113 1.00 90.69 132 LEU A N 1
ATOM 1055 C CA . LEU A 1 132 ? -15.405 -2.089 -1.403 1.00 90.69 132 LEU A CA 1
ATOM 1056 C C . LEU A 1 132 ? -15.116 -3.074 -2.540 1.00 90.69 132 LEU A C 1
ATOM 1058 O O . LEU A 1 132 ? -14.557 -2.676 -3.557 1.00 90.69 132 LEU A O 1
ATOM 1062 N N . GLN A 1 133 ? -15.573 -4.322 -2.424 1.00 90.44 133 GLN A N 1
ATOM 1063 C CA . GLN A 1 133 ? -15.354 -5.359 -3.439 1.00 90.44 133 GLN A CA 1
ATOM 1064 C C . GLN A 1 133 ? -15.929 -4.998 -4.814 1.00 90.44 133 GLN A C 1
ATOM 1066 O O . GLN A 1 133 ? -15.315 -5.315 -5.831 1.00 90.44 133 GLN A O 1
ATOM 1071 N N . LEU A 1 134 ? -17.085 -4.328 -4.862 1.00 90.75 134 LEU A N 1
ATOM 1072 C CA . LEU A 1 134 ? -17.704 -3.909 -6.121 1.00 90.75 134 LEU A CA 1
ATOM 1073 C C . LEU A 1 134 ? -16.906 -2.807 -6.834 1.00 90.75 134 LEU A C 1
ATOM 1075 O O . LEU A 1 134 ? -16.862 -2.781 -8.061 1.00 90.75 134 LEU A O 1
ATOM 1079 N N . ASN A 1 135 ? -16.288 -1.902 -6.072 1.00 91.62 135 ASN A N 1
ATOM 1080 C CA . ASN A 1 135 ? -15.581 -0.729 -6.599 1.00 91.62 135 ASN A CA 1
ATOM 1081 C C . ASN A 1 135 ? -14.069 -0.947 -6.745 1.00 91.62 135 ASN A C 1
ATOM 1083 O O . ASN A 1 135 ? -13.340 -0.009 -7.068 1.00 91.62 135 ASN A O 1
ATOM 1087 N N . THR A 1 136 ? -13.584 -2.158 -6.477 1.00 93.44 136 THR A N 1
ATOM 1088 C CA . THR A 1 136 ? -12.152 -2.427 -6.469 1.00 93.44 136 THR A CA 1
ATOM 1089 C C . THR A 1 136 ? -11.617 -2.797 -7.853 1.00 93.44 136 THR A C 1
ATOM 1091 O O . THR A 1 136 ? -12.190 -3.619 -8.567 1.00 93.44 136 THR A O 1
ATOM 1094 N N . ASP A 1 137 ? -10.477 -2.209 -8.215 1.00 92.81 137 ASP A N 1
ATOM 1095 C CA . ASP A 1 137 ? -9.737 -2.523 -9.432 1.00 92.81 137 ASP A CA 1
ATOM 1096 C C . ASP A 1 137 ? -8.752 -3.685 -9.196 1.00 92.81 137 ASP A C 1
ATOM 1098 O O . ASP A 1 137 ? -7.905 -3.643 -8.300 1.00 92.81 137 ASP A O 1
ATOM 1102 N N . ARG A 1 138 ? -8.858 -4.727 -10.029 1.00 91.69 138 ARG A N 1
ATOM 1103 C CA . ARG A 1 138 ? -8.017 -5.940 -9.990 1.00 91.69 138 ARG A CA 1
ATOM 1104 C C . ARG A 1 138 ? -6.921 -5.960 -11.057 1.00 91.69 138 ARG A C 1
ATOM 1106 O O . ARG A 1 138 ? -6.191 -6.938 -11.171 1.00 91.69 138 ARG A O 1
ATOM 1113 N N . SER A 1 139 ? -6.841 -4.929 -11.896 1.00 88.94 139 SER A N 1
ATOM 1114 C CA . SER A 1 139 ? -5.957 -4.918 -13.068 1.00 88.94 139 SER A CA 1
ATOM 1115 C C . SER A 1 139 ? -4.522 -4.480 -12.765 1.00 88.94 139 SER A C 1
ATOM 1117 O O . SER A 1 139 ? -3.622 -4.701 -13.575 1.00 88.94 139 SER A O 1
ATOM 1119 N N . GLY A 1 140 ? -4.297 -3.850 -11.613 1.00 87.12 140 GLY A N 1
ATOM 1120 C CA . GLY A 1 140 ? -2.989 -3.331 -11.239 1.00 87.12 140 GLY A CA 1
ATOM 1121 C C . GLY A 1 140 ? -2.033 -4.413 -10.736 1.00 87.12 140 GLY A C 1
ATOM 1122 O O . GLY A 1 140 ? -2.435 -5.369 -10.081 1.00 87.12 140 GLY A O 1
ATOM 1123 N N . THR A 1 141 ? -0.740 -4.233 -11.004 1.00 93.25 141 THR A N 1
ATOM 1124 C CA . THR A 1 141 ? 0.334 -5.056 -10.431 1.00 93.25 141 THR A CA 1
ATOM 1125 C C . THR A 1 141 ? 1.294 -4.191 -9.627 1.00 93.25 141 THR A C 1
ATOM 1127 O O . THR A 1 141 ? 1.349 -2.972 -9.802 1.00 93.25 141 THR A O 1
ATOM 1130 N N . TYR A 1 142 ? 2.111 -4.825 -8.782 1.00 93.38 142 TYR A N 1
ATOM 1131 C CA . TYR A 1 142 ? 3.110 -4.129 -7.970 1.00 93.38 142 TYR A CA 1
ATOM 1132 C C . TYR A 1 142 ? 3.989 -3.169 -8.786 1.00 93.38 142 TYR A C 1
ATOM 1134 O O . TYR A 1 142 ? 4.189 -2.023 -8.388 1.00 93.38 142 TYR A O 1
ATOM 1142 N N . GLN A 1 143 ? 4.486 -3.607 -9.946 1.00 93.69 143 GLN A N 1
ATOM 1143 C CA . GLN A 1 143 ? 5.367 -2.788 -10.780 1.00 93.69 143 GLN A CA 1
ATOM 1144 C C . GLN A 1 143 ? 4.648 -1.545 -11.314 1.00 93.69 143 GLN A C 1
ATOM 1146 O O . GLN A 1 143 ? 5.239 -0.467 -11.344 1.00 93.69 143 GLN A O 1
ATOM 1151 N N . VAL A 1 144 ? 3.372 -1.684 -11.686 1.00 94.50 144 VAL A N 1
ATOM 1152 C CA . VAL A 1 144 ? 2.548 -0.568 -12.161 1.00 94.50 144 VAL A CA 1
ATOM 1153 C C . VAL A 1 144 ? 2.270 0.408 -11.019 1.00 94.50 144 VAL A C 1
ATOM 1155 O O . VAL A 1 144 ? 2.475 1.605 -11.193 1.00 94.50 144 VAL A O 1
ATOM 1158 N N . TRP A 1 145 ? 1.899 -0.075 -9.830 1.00 93.94 145 TRP A N 1
ATOM 1159 C CA . TRP A 1 145 ? 1.647 0.798 -8.675 1.00 93.94 145 TRP A CA 1
ATOM 1160 C C . TRP A 1 145 ? 2.877 1.600 -8.251 1.00 93.94 145 TRP A C 1
ATOM 1162 O O . TRP A 1 145 ? 2.731 2.724 -7.787 1.00 93.94 145 TRP A O 1
ATOM 1172 N N . MET A 1 146 ? 4.081 1.040 -8.399 1.00 92.06 146 MET A N 1
ATOM 1173 C CA . MET A 1 146 ? 5.327 1.741 -8.068 1.00 92.06 146 MET A CA 1
ATOM 1174 C C . MET A 1 146 ? 5.758 2.747 -9.142 1.00 92.06 146 MET A C 1
ATOM 1176 O O . MET A 1 146 ? 6.356 3.776 -8.808 1.00 92.06 146 MET A O 1
ATOM 1180 N N . ALA A 1 147 ? 5.495 2.444 -10.418 1.00 92.94 147 ALA A N 1
ATOM 1181 C CA . ALA A 1 147 ? 5.831 3.311 -11.547 1.00 92.94 147 ALA A CA 1
ATOM 1182 C C . ALA A 1 147 ? 4.831 4.466 -11.710 1.00 92.94 147 ALA A C 1
ATOM 1184 O O . ALA A 1 147 ? 5.225 5.584 -12.032 1.00 92.94 147 ALA A O 1
ATOM 1185 N N . GLU A 1 148 ? 3.552 4.196 -11.456 1.00 95.12 148 GLU A N 1
ATOM 1186 C CA . GLU A 1 148 ? 2.429 5.106 -11.683 1.00 95.12 148 GLU A CA 1
ATOM 1187 C C . GLU A 1 148 ? 1.687 5.432 -10.376 1.00 95.12 148 GLU A C 1
ATOM 1189 O O . GLU A 1 148 ? 0.459 5.543 -10.362 1.00 95.12 148 GLU A O 1
ATOM 1194 N N . THR A 1 149 ? 2.419 5.597 -9.265 1.00 94.25 149 THR A N 1
ATOM 1195 C CA . THR A 1 149 ? 1.854 5.847 -7.924 1.00 94.25 149 THR A CA 1
ATOM 1196 C C . THR A 1 149 ? 0.758 6.911 -7.941 1.00 94.25 149 THR A C 1
ATOM 1198 O O . THR A 1 149 ? -0.314 6.692 -7.388 1.00 94.25 149 THR A O 1
ATOM 1201 N N . ASP A 1 150 ? 0.980 8.036 -8.626 1.00 93.00 150 ASP A N 1
ATOM 1202 C CA . ASP A 1 150 ? 0.028 9.152 -8.686 1.00 93.00 150 ASP A CA 1
ATOM 1203 C C . ASP A 1 150 ? -1.313 8.777 -9.336 1.00 93.00 150 ASP A C 1
ATOM 1205 O O . ASP A 1 150 ? -2.365 9.251 -8.901 1.00 93.00 150 ASP A O 1
ATOM 1209 N N . ALA A 1 151 ? -1.298 7.912 -10.355 1.00 92.44 151 ALA A N 1
ATOM 1210 C CA . ALA A 1 151 ? -2.507 7.478 -11.054 1.00 92.44 151 ALA A CA 1
ATOM 1211 C C . ALA A 1 151 ? -3.338 6.498 -10.212 1.00 92.44 151 ALA A C 1
ATOM 1213 O O . ALA A 1 151 ? -4.571 6.495 -10.291 1.00 92.44 151 ALA A O 1
ATOM 1214 N N . TRP A 1 152 ? -2.660 5.689 -9.394 1.00 93.81 152 TRP A N 1
ATOM 1215 C CA . TRP A 1 152 ? -3.268 4.671 -8.535 1.00 93.81 152 TRP A CA 1
ATOM 1216 C C . TRP A 1 152 ? -3.588 5.170 -7.124 1.00 93.81 152 TRP A C 1
ATOM 1218 O O . TRP A 1 152 ? -4.382 4.553 -6.413 1.00 93.81 152 TRP A O 1
ATOM 1228 N N . ARG A 1 153 ? -3.017 6.305 -6.711 1.00 93.81 153 ARG A N 1
ATOM 1229 C CA . ARG A 1 153 ? -3.234 6.891 -5.389 1.00 93.81 153 ARG A CA 1
ATOM 1230 C C . ARG A 1 153 ? -4.715 7.214 -5.168 1.00 93.81 153 ARG A C 1
ATOM 1232 O O . ARG A 1 153 ? -5.331 7.966 -5.926 1.00 93.81 153 ARG A O 1
ATOM 1239 N N . GLY A 1 154 ? -5.275 6.672 -4.089 1.00 92.56 154 GLY A N 1
ATOM 1240 C CA . GLY A 1 154 ? -6.685 6.852 -3.724 1.00 92.56 154 GLY A CA 1
ATOM 1241 C C . GLY A 1 154 ? -7.667 5.936 -4.457 1.00 92.56 154 GLY A C 1
ATOM 1242 O O . GLY A 1 154 ? -8.868 6.048 -4.215 1.00 92.56 154 GLY A O 1
ATOM 1243 N N . ARG A 1 155 ? -7.190 5.062 -5.354 1.00 93.00 155 ARG A N 1
ATOM 1244 C CA . ARG A 1 155 ? -8.027 4.047 -6.002 1.00 93.00 155 ARG A CA 1
ATOM 1245 C C . ARG A 1 155 ? -8.123 2.807 -5.130 1.00 93.00 155 ARG A C 1
ATOM 1247 O O . ARG A 1 155 ? -7.121 2.365 -4.571 1.00 93.00 155 ARG A O 1
ATOM 1254 N N . LEU A 1 156 ? -9.316 2.223 -5.080 1.00 94.44 156 LEU A N 1
ATOM 1255 C CA . LEU A 1 156 ? -9.498 0.905 -4.496 1.00 94.44 156 LEU A CA 1
ATOM 1256 C C . LEU A 1 156 ? -8.838 -0.149 -5.382 1.00 94.44 156 LEU A C 1
ATOM 1258 O O . LEU A 1 156 ? -9.134 -0.237 -6.572 1.00 94.44 156 LEU A O 1
ATOM 1262 N N . ILE A 1 157 ? -7.956 -0.938 -4.783 1.00 94.94 157 ILE A N 1
ATOM 1263 C CA . ILE A 1 157 ? -7.228 -2.040 -5.407 1.00 94.94 157 ILE A CA 1
ATOM 1264 C C . ILE A 1 157 ? -7.372 -3.312 -4.577 1.00 94.94 157 ILE A C 1
ATOM 1266 O O . ILE A 1 157 ? -7.483 -3.257 -3.349 1.00 94.94 157 ILE A O 1
ATOM 1270 N N . GLU A 1 158 ? -7.366 -4.451 -5.261 1.00 94.88 158 GLU A N 1
ATOM 1271 C CA . GLU A 1 158 ? -7.433 -5.785 -4.664 1.00 94.88 158 GLU A CA 1
ATOM 1272 C C . GLU A 1 158 ? -6.240 -6.589 -5.145 1.00 94.88 158 GLU A C 1
ATOM 1274 O O . GLU A 1 158 ? -5.883 -6.537 -6.324 1.00 94.88 158 GLU A O 1
ATOM 1279 N N . PHE A 1 159 ? -5.600 -7.301 -4.223 1.00 95.12 159 PHE A N 1
ATOM 1280 C CA . PHE A 1 159 ? -4.452 -8.123 -4.562 1.00 95.12 159 PHE A CA 1
ATOM 1281 C C . PHE A 1 159 ? -4.234 -9.268 -3.584 1.00 95.12 159 PHE A C 1
ATOM 1283 O O . PHE A 1 159 ? -4.533 -9.179 -2.389 1.00 95.12 159 PHE A O 1
ATOM 1290 N N . ASP A 1 160 ? -3.632 -10.324 -4.119 1.00 96.12 160 ASP A N 1
ATOM 1291 C CA . ASP A 1 160 ? -3.169 -11.476 -3.365 1.00 96.12 160 ASP A CA 1
ATOM 1292 C C . ASP A 1 160 ? -1.695 -11.327 -2.994 1.00 96.12 160 ASP A C 1
ATOM 1294 O O . ASP A 1 160 ? -0.862 -10.825 -3.758 1.00 96.12 160 ASP A O 1
ATOM 1298 N N . GLY A 1 161 ? -1.349 -11.796 -1.802 1.00 95.88 161 GLY A N 1
ATOM 1299 C CA . GLY A 1 161 ? 0.023 -11.772 -1.330 1.00 95.88 161 GLY A CA 1
ATOM 1300 C C . GLY A 1 161 ? 0.259 -12.700 -0.154 1.00 95.88 161 GLY A C 1
ATOM 1301 O O . GLY A 1 161 ? -0.609 -13.450 0.280 1.00 95.88 161 GLY A O 1
ATOM 1302 N N . HIS A 1 162 ? 1.477 -12.644 0.366 1.00 97.06 162 HIS A N 1
ATOM 1303 C CA . HIS A 1 162 ? 1.878 -13.373 1.559 1.00 97.06 162 HIS A CA 1
ATOM 1304 C C . HIS A 1 162 ? 2.312 -12.379 2.630 1.00 97.06 162 HIS A C 1
ATOM 1306 O O . HIS A 1 162 ? 3.264 -11.619 2.424 1.00 97.06 162 HIS A O 1
ATOM 1312 N N . ALA A 1 163 ? 1.633 -12.391 3.776 1.00 97.06 163 ALA A N 1
ATOM 1313 C CA . ALA A 1 163 ? 2.043 -11.628 4.943 1.00 97.06 163 ALA A CA 1
ATOM 1314 C C . ALA A 1 163 ? 3.334 -12.225 5.512 1.00 97.06 163 ALA A C 1
ATOM 1316 O O . ALA A 1 163 ? 3.361 -13.382 5.943 1.00 97.06 163 ALA A O 1
ATOM 1317 N N . ARG A 1 164 ? 4.401 -11.423 5.504 1.00 97.00 164 ARG A N 1
ATOM 1318 C CA . ARG A 1 164 ? 5.718 -11.765 6.056 1.00 97.00 164 ARG A CA 1
ATOM 1319 C C . ARG A 1 164 ? 5.885 -11.318 7.493 1.00 97.00 164 ARG A C 1
ATOM 1321 O O . ARG A 1 164 ? 6.589 -11.962 8.260 1.00 97.00 164 ARG A O 1
ATOM 1328 N N . ARG A 1 165 ? 5.234 -10.217 7.850 1.00 96.50 165 ARG A N 1
ATOM 1329 C CA . ARG A 1 165 ? 5.244 -9.648 9.192 1.00 96.50 165 ARG A CA 1
ATOM 1330 C C . ARG A 1 165 ? 3.914 -8.972 9.442 1.00 96.50 165 ARG A C 1
ATOM 1332 O O . ARG A 1 165 ? 3.417 -8.274 8.563 1.00 96.50 165 ARG A O 1
ATOM 1339 N N . ILE A 1 166 ? 3.371 -9.188 10.629 1.00 96.31 166 ILE A N 1
ATOM 1340 C CA . ILE A 1 166 ? 2.160 -8.545 11.123 1.00 96.31 166 ILE A CA 1
ATOM 1341 C C . ILE A 1 166 ? 2.493 -8.039 12.517 1.00 96.31 166 ILE A C 1
ATOM 1343 O O . ILE A 1 166 ? 2.834 -8.829 13.396 1.00 96.31 166 ILE A O 1
ATOM 1347 N N . LEU A 1 167 ? 2.418 -6.730 12.716 1.00 94.69 167 LEU A N 1
ATOM 1348 C CA . LEU A 1 167 ? 2.652 -6.086 14.000 1.00 94.69 167 LEU A CA 1
ATOM 1349 C C . LEU A 1 167 ? 1.430 -5.288 14.416 1.00 94.69 167 LEU A C 1
ATOM 1351 O O . LEU A 1 167 ? 0.767 -4.663 13.595 1.00 94.69 167 LEU A O 1
ATOM 1355 N N . LYS A 1 168 ? 1.156 -5.265 15.717 1.00 92.38 168 LYS A N 1
ATOM 1356 C CA . LYS A 1 168 ? 0.198 -4.315 16.269 1.00 92.38 168 LYS A CA 1
ATOM 1357 C C . LYS A 1 168 ? 0.860 -2.939 16.310 1.00 92.38 168 LYS A C 1
ATOM 1359 O O . LYS A 1 168 ? 1.916 -2.793 16.923 1.00 92.38 168 LYS A O 1
ATOM 1364 N N . ARG A 1 169 ? 0.244 -1.943 15.676 1.00 87.56 169 ARG A N 1
ATOM 1365 C CA . ARG A 1 169 ? 0.731 -0.564 15.713 1.00 87.56 169 ARG A CA 1
ATOM 1366 C C . ARG A 1 169 ? 0.414 0.038 17.079 1.00 87.56 169 ARG A C 1
ATOM 1368 O O . ARG A 1 169 ? -0.710 -0.063 17.573 1.00 87.56 169 ARG A O 1
ATOM 1375 N N . GLU A 1 170 ? 1.406 0.664 17.701 1.00 81.56 170 GLU A N 1
ATOM 1376 C CA . GLU A 1 170 ? 1.189 1.412 18.936 1.00 81.56 170 GLU A CA 1
ATOM 1377 C C . GLU A 1 170 ? 0.413 2.692 18.611 1.00 81.56 170 GLU A C 1
ATOM 1379 O O . GLU A 1 170 ? 0.897 3.575 17.899 1.00 81.56 170 GLU A O 1
ATOM 1384 N N . ASN A 1 171 ? -0.820 2.790 19.108 1.00 66.25 171 ASN A N 1
ATOM 1385 C CA . ASN A 1 171 ? -1.642 3.977 18.914 1.00 66.25 171 ASN A CA 1
ATOM 1386 C C . ASN A 1 171 ? -1.001 5.150 19.667 1.00 66.25 171 ASN A C 1
ATOM 1388 O O . ASN A 1 171 ? -1.131 5.268 20.882 1.00 66.25 171 ASN A O 1
ATOM 1392 N N . SER A 1 172 ? -0.324 6.048 18.948 1.00 54.69 172 SER A N 1
ATOM 1393 C CA . SER A 1 172 ? 0.320 7.225 19.553 1.00 54.69 172 SER A CA 1
ATOM 1394 C C . SER A 1 172 ? -0.681 8.291 20.022 1.00 54.69 172 SER A C 1
ATOM 1396 O O . SER A 1 172 ? -0.288 9.287 20.619 1.00 54.69 172 SER A O 1
ATOM 1398 N N . THR A 1 173 ? -1.975 8.119 19.729 1.00 54.38 173 THR A N 1
ATOM 1399 C CA . THR A 1 173 ? -3.047 9.029 20.150 1.00 54.38 173 THR A CA 1
ATOM 1400 C C . THR A 1 173 ? -4.158 8.244 20.836 1.00 54.38 173 THR A C 1
ATOM 1402 O O . THR A 1 173 ? -4.780 7.368 20.243 1.00 54.38 173 THR A O 1
ATOM 1405 N N . GLU A 1 174 ? -4.413 8.610 22.090 1.00 48.19 174 GLU A N 1
ATOM 1406 C CA . GLU A 1 174 ? -5.362 8.009 23.043 1.00 48.19 174 GLU A CA 1
ATOM 1407 C C . GLU A 1 174 ? -6.825 7.972 22.541 1.00 48.19 174 GLU A C 1
ATOM 1409 O O . GLU A 1 174 ? -7.658 7.272 23.100 1.00 48.19 174 GLU A O 1
ATOM 1414 N N . ASN A 1 175 ? -7.130 8.668 21.438 1.00 49.84 175 ASN A N 1
ATOM 1415 C CA . ASN A 1 175 ? -8.470 8.798 20.852 1.00 49.84 175 ASN A CA 1
ATOM 1416 C C . ASN A 1 175 ? -8.761 7.851 19.671 1.00 49.84 175 ASN A C 1
ATOM 1418 O O . ASN A 1 175 ? -9.814 7.971 19.044 1.00 49.84 175 ASN A O 1
ATOM 1422 N N . GLN A 1 176 ? -7.857 6.931 19.322 1.00 55.44 176 GLN A N 1
ATOM 1423 C CA . GLN A 1 176 ? -8.101 5.969 18.242 1.00 55.44 176 GLN A CA 1
ATOM 1424 C C . GLN A 1 176 ? -8.667 4.661 18.804 1.00 55.44 176 GLN A C 1
ATOM 1426 O O . GLN A 1 176 ? -7.931 3.783 19.248 1.00 55.44 176 GLN A O 1
ATOM 1431 N N . ASN A 1 177 ? -9.995 4.525 18.750 1.00 53.53 177 ASN A N 1
ATOM 1432 C CA . ASN A 1 177 ? -10.755 3.354 19.216 1.00 53.53 177 ASN A CA 1
ATOM 1433 C C . ASN A 1 177 ? -10.598 2.087 18.340 1.00 53.53 177 ASN A C 1
ATOM 1435 O O . ASN A 1 177 ? -11.409 1.168 18.432 1.00 53.53 177 ASN A O 1
ATOM 1439 N N . GLY A 1 178 ? -9.561 2.002 17.503 1.00 66.56 178 GLY A N 1
ATOM 1440 C CA . GLY A 1 178 ? -9.273 0.839 16.664 1.00 66.56 178 GLY A CA 1
ATOM 1441 C C . GLY A 1 178 ? -7.843 0.355 16.867 1.00 66.56 178 GLY A C 1
ATOM 1442 O O . GLY A 1 178 ? -6.911 1.157 16.902 1.00 66.56 178 GLY A O 1
ATOM 1443 N N . ASN A 1 179 ? -7.655 -0.959 16.998 1.00 81.81 179 ASN A N 1
ATOM 1444 C CA . ASN A 1 179 ? -6.322 -1.545 16.898 1.00 81.81 179 ASN A CA 1
ATOM 1445 C C . ASN A 1 179 ? -5.888 -1.455 15.429 1.00 81.81 179 ASN A C 1
ATOM 1447 O O . ASN A 1 179 ? -6.487 -2.111 14.578 1.00 81.81 179 ASN A O 1
ATOM 1451 N N . LEU A 1 180 ? -4.873 -0.644 15.133 1.00 89.62 180 LEU A N 1
ATOM 1452 C CA . LEU A 1 180 ? -4.226 -0.654 13.826 1.00 89.62 180 LEU A CA 1
ATOM 1453 C C . LEU A 1 180 ? -3.147 -1.740 13.790 1.00 89.62 180 LEU A C 1
ATOM 1455 O O . LEU A 1 180 ? -2.493 -2.024 14.799 1.00 89.62 180 LEU A O 1
ATOM 1459 N N . TYR A 1 181 ? -2.951 -2.329 12.618 1.00 93.25 181 TYR A N 1
ATOM 1460 C CA . TYR A 1 181 ? -1.938 -3.347 12.377 1.00 93.25 181 TYR A CA 1
ATOM 1461 C C . TYR A 1 181 ? -1.111 -2.983 11.153 1.00 93.25 181 TYR A C 1
ATOM 1463 O O . TYR A 1 181 ? -1.665 -2.567 10.136 1.00 93.25 181 TYR A O 1
ATOM 1471 N N . ASP A 1 182 ? 0.196 -3.190 11.273 1.00 94.50 182 ASP A N 1
ATOM 1472 C CA . ASP A 1 182 ? 1.183 -3.021 10.215 1.00 94.50 182 ASP A CA 1
ATOM 1473 C C . ASP A 1 182 ? 1.536 -4.375 9.624 1.00 94.50 182 ASP A C 1
ATOM 1475 O O . ASP A 1 182 ? 2.011 -5.276 10.322 1.00 94.50 182 ASP A O 1
ATOM 1479 N N . LEU A 1 183 ? 1.278 -4.520 8.331 1.00 96.31 183 LEU A N 1
ATOM 1480 C CA . LEU A 1 183 ? 1.517 -5.728 7.566 1.00 96.31 183 LEU A CA 1
ATOM 1481 C C . LEU A 1 183 ? 2.605 -5.450 6.531 1.00 96.31 183 LEU A C 1
ATOM 1483 O O . LEU A 1 183 ? 2.524 -4.485 5.775 1.00 96.31 183 LEU A O 1
ATOM 1487 N N . TRP A 1 184 ? 3.593 -6.336 6.447 1.00 96.56 184 TRP A N 1
ATOM 1488 C CA . TRP A 1 184 ? 4.536 -6.378 5.331 1.00 96.56 184 TRP A CA 1
ATOM 1489 C C . TRP A 1 184 ? 4.166 -7.546 4.435 1.00 96.56 184 TRP A C 1
ATOM 1491 O O . TRP A 1 184 ? 4.288 -8.707 4.836 1.00 96.56 184 TRP A O 1
ATOM 1501 N N . VAL A 1 185 ? 3.698 -7.236 3.232 1.00 96.75 185 VAL A N 1
ATOM 1502 C CA . VAL A 1 185 ? 3.095 -8.202 2.312 1.00 96.75 185 VAL A CA 1
ATOM 1503 C C . VAL A 1 185 ? 3.945 -8.313 1.059 1.00 96.75 185 VAL A C 1
ATOM 1505 O O . VAL A 1 185 ? 4.223 -7.315 0.404 1.00 96.75 185 VAL A O 1
ATOM 1508 N N . THR A 1 186 ? 4.356 -9.523 0.700 1.00 96.69 186 THR A N 1
ATOM 1509 C CA . THR A 1 186 ? 5.027 -9.777 -0.584 1.00 96.69 186 THR A CA 1
ATOM 1510 C C . THR A 1 186 ? 4.017 -10.286 -1.598 1.00 96.69 186 THR A C 1
ATOM 1512 O O . THR A 1 186 ? 3.277 -11.221 -1.292 1.00 96.69 186 THR A O 1
ATOM 1515 N N . THR A 1 187 ? 4.013 -9.710 -2.795 1.00 95.75 187 THR A N 1
ATOM 1516 C CA . THR A 1 187 ? 3.228 -10.204 -3.939 1.00 95.75 187 THR A CA 1
ATOM 1517 C C . THR A 1 187 ? 4.145 -10.966 -4.890 1.00 95.75 187 THR A C 1
ATOM 1519 O O . THR A 1 187 ? 5.370 -10.890 -4.769 1.00 95.75 187 THR A O 1
ATOM 1522 N N . GLU A 1 188 ? 3.578 -11.683 -5.858 1.00 92.44 188 GLU A N 1
ATOM 1523 C CA . GLU A 1 188 ? 4.366 -12.380 -6.884 1.00 92.44 188 GLU A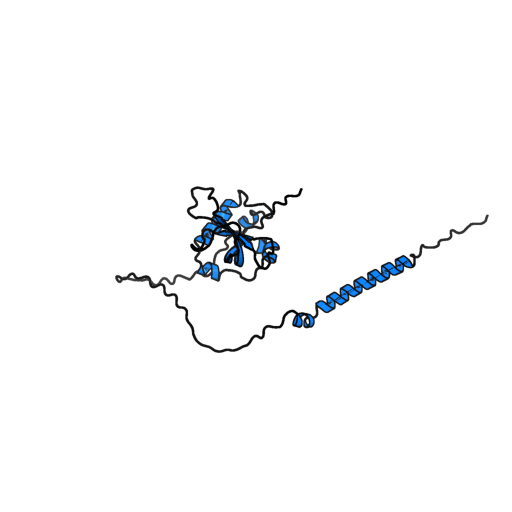 CA 1
ATOM 1524 C C . GLU A 1 188 ? 5.305 -11.420 -7.639 1.00 92.44 188 GLU A C 1
ATOM 1526 O O . GLU A 1 188 ? 6.461 -11.746 -7.904 1.00 92.44 188 GLU A O 1
ATOM 1531 N N . GLY A 1 189 ? 4.844 -10.192 -7.904 1.00 90.44 189 GLY A N 1
ATOM 1532 C CA . GLY A 1 189 ? 5.616 -9.174 -8.614 1.00 90.44 189 GLY A CA 1
ATOM 1533 C C . GLY A 1 189 ? 6.615 -8.389 -7.760 1.00 90.44 189 GLY A C 1
ATOM 1534 O O . GLY A 1 189 ? 7.501 -7.740 -8.318 1.00 90.44 189 GLY A O 1
ATOM 1535 N N . SER A 1 190 ? 6.498 -8.415 -6.429 1.00 91.44 190 SER A N 1
ATOM 1536 C CA . SER A 1 190 ? 7.310 -7.552 -5.561 1.00 91.44 190 SER A CA 1
ATOM 1537 C C . SER A 1 190 ? 8.643 -8.169 -5.129 1.00 91.44 190 SER A C 1
ATOM 1539 O O . SER A 1 190 ? 9.541 -7.460 -4.670 1.00 91.44 190 SER A O 1
ATOM 1541 N N . GLY A 1 191 ? 8.815 -9.483 -5.305 1.00 90.88 191 GLY A N 1
ATOM 1542 C CA . GLY A 1 191 ? 10.051 -10.183 -4.958 1.00 90.88 191 GLY A CA 1
ATOM 1543 C C . GLY A 1 191 ? 10.412 -10.006 -3.479 1.00 90.88 191 GLY A C 1
ATOM 1544 O O . GLY A 1 191 ? 9.667 -10.424 -2.595 1.00 90.88 191 GLY A O 1
ATOM 1545 N N . SER A 1 192 ? 11.564 -9.386 -3.202 1.00 88.44 192 SER A N 1
ATOM 1546 C CA . SER A 1 192 ? 12.033 -9.100 -1.837 1.00 88.44 192 SER A CA 1
ATOM 1547 C C . SER A 1 192 ? 11.556 -7.757 -1.277 1.00 88.44 192 SER A C 1
ATOM 1549 O O . SER A 1 192 ? 11.916 -7.417 -0.152 1.00 88.44 192 SER A O 1
ATOM 1551 N N . MET A 1 193 ? 10.794 -6.974 -2.044 1.00 90.44 193 MET A N 1
ATOM 1552 C CA . MET A 1 193 ? 10.285 -5.669 -1.626 1.00 90.44 193 MET A CA 1
ATOM 1553 C C . MET A 1 193 ? 8.847 -5.833 -1.116 1.00 90.44 193 MET A C 1
ATOM 1555 O O . MET A 1 193 ? 7.938 -6.054 -1.915 1.00 90.44 193 MET A O 1
ATOM 1559 N N . PRO A 1 194 ? 8.601 -5.798 0.203 1.00 93.31 194 PRO A N 1
ATOM 1560 C CA . PRO A 1 194 ? 7.244 -5.902 0.721 1.00 93.31 194 PRO A CA 1
ATOM 1561 C C . PRO A 1 194 ? 6.469 -4.596 0.513 1.00 93.31 194 PRO A C 1
ATOM 1563 O O . PRO A 1 194 ? 7.027 -3.506 0.630 1.00 93.31 194 PRO A O 1
ATOM 1566 N N . LEU A 1 195 ? 5.162 -4.710 0.287 1.00 94.75 195 LEU A N 1
ATOM 1567 C CA . LEU A 1 195 ? 4.224 -3.615 0.495 1.00 94.75 195 LEU A CA 1
ATOM 1568 C C . LEU A 1 195 ? 3.974 -3.446 1.992 1.00 94.75 195 LEU A C 1
ATOM 1570 O O . LEU A 1 195 ? 3.726 -4.427 2.695 1.00 94.75 195 LEU A O 1
ATOM 1574 N N . HIS A 1 196 ? 4.000 -2.203 2.460 1.00 95.56 196 HIS A N 1
ATOM 1575 C CA . HIS A 1 196 ? 3.566 -1.843 3.802 1.00 95.56 196 HIS A CA 1
ATOM 1576 C C . HIS A 1 196 ? 2.067 -1.527 3.770 1.00 95.56 196 HIS A C 1
ATOM 1578 O O . HIS A 1 196 ? 1.632 -0.564 3.140 1.00 95.56 196 HIS A O 1
ATOM 1584 N N . VAL A 1 197 ? 1.271 -2.372 4.417 1.00 95.56 197 VAL A N 1
ATOM 1585 C CA . VAL A 1 197 ? -0.189 -2.273 4.471 1.00 95.56 197 VAL A CA 1
ATOM 1586 C C . VAL A 1 197 ? -0.607 -1.984 5.902 1.00 95.56 197 VAL A C 1
ATOM 1588 O O . VAL A 1 197 ? -0.153 -2.647 6.830 1.00 95.56 197 VAL A O 1
ATOM 1591 N N . VAL A 1 198 ? -1.518 -1.030 6.075 1.00 94.12 198 VAL A N 1
ATOM 1592 C CA . VAL A 1 198 ? -2.105 -0.715 7.377 1.00 94.12 198 VAL A CA 1
ATOM 1593 C C . VAL A 1 198 ? -3.585 -1.056 7.352 1.00 94.12 198 VAL A C 1
ATOM 1595 O O . VAL A 1 198 ? -4.312 -0.603 6.471 1.00 94.12 198 VAL A O 1
ATOM 1598 N N . THR A 1 199 ? -4.038 -1.828 8.335 1.00 91.50 199 THR A N 1
ATOM 1599 C CA . THR A 1 199 ? -5.448 -2.215 8.488 1.00 91.50 199 THR A CA 1
ATOM 1600 C C . THR A 1 199 ? -5.943 -1.903 9.897 1.00 91.50 199 THR A C 1
ATOM 1602 O O . THR A 1 199 ? -5.171 -1.980 10.852 1.00 91.50 199 THR A O 1
ATOM 1605 N N . ALA A 1 200 ? -7.230 -1.577 10.051 1.00 85.69 200 ALA A N 1
ATOM 1606 C CA . ALA A 1 200 ? -7.850 -1.369 11.367 1.00 85.69 200 ALA A CA 1
ATOM 1607 C C . ALA A 1 200 ? -8.548 -2.612 11.934 1.00 85.69 200 ALA A C 1
ATOM 1609 O O . ALA A 1 200 ? -9.350 -2.525 12.865 1.00 85.69 200 ALA A O 1
ATOM 1610 N N . GLY A 1 201 ? -8.255 -3.778 11.370 1.00 84.06 201 GLY A N 1
ATOM 1611 C CA . GLY A 1 201 ? -8.764 -5.041 11.866 1.00 84.06 201 GLY A CA 1
ATOM 1612 C C . GLY A 1 201 ? -8.040 -6.214 11.234 1.00 84.06 201 GLY A C 1
ATOM 1613 O O . GLY A 1 201 ? -7.629 -6.167 10.074 1.00 84.06 201 GLY A O 1
ATOM 1614 N N . LEU A 1 202 ? -7.913 -7.275 12.018 1.00 88.00 202 LEU A N 1
ATOM 1615 C CA . LEU A 1 202 ? -7.369 -8.555 11.603 1.00 88.00 202 LEU A CA 1
ATOM 1616 C C . LEU A 1 202 ? -8.403 -9.635 11.954 1.00 88.00 202 LEU A C 1
ATOM 1618 O O . LEU A 1 202 ? -9.039 -9.521 13.008 1.00 88.00 202 LEU A O 1
ATOM 1622 N N . PRO A 1 203 ? -8.606 -10.667 11.118 1.00 88.06 203 PRO A N 1
ATOM 1623 C CA . PRO A 1 203 ? -9.375 -11.837 11.528 1.00 88.06 203 PRO A CA 1
ATOM 1624 C C . PRO A 1 203 ? -8.817 -12.411 12.837 1.00 88.06 203 PRO A C 1
ATOM 1626 O O . PRO A 1 203 ? -7.603 -12.462 13.016 1.00 88.06 203 PRO A O 1
ATOM 1629 N N . ALA A 1 204 ? -9.694 -12.851 13.744 1.00 85.38 204 ALA A N 1
ATOM 1630 C CA . ALA A 1 204 ? -9.294 -13.312 15.081 1.00 85.38 204 ALA A CA 1
ATOM 1631 C C . ALA A 1 204 ? -8.324 -14.509 15.056 1.00 85.38 204 ALA A C 1
ATOM 1633 O O . ALA A 1 204 ? -7.584 -14.725 16.009 1.00 85.38 204 ALA A O 1
ATOM 1634 N N . GLU A 1 205 ? -8.334 -15.270 13.964 1.00 89.44 205 GLU A N 1
ATOM 1635 C CA . GLU A 1 205 ? -7.517 -16.466 13.754 1.00 89.44 205 GLU A CA 1
ATOM 1636 C C . GLU A 1 205 ? -6.124 -16.157 13.186 1.00 89.44 205 GLU A C 1
ATOM 1638 O O . GLU A 1 205 ? -5.293 -17.054 13.073 1.00 89.44 205 GLU A O 1
ATOM 1643 N N . MET A 1 206 ? -5.853 -14.907 12.801 1.00 90.19 206 MET A N 1
ATOM 1644 C CA . MET A 1 206 ? -4.599 -14.555 12.144 1.00 90.19 206 MET A CA 1
ATOM 1645 C C . MET A 1 206 ? -3.481 -14.313 13.163 1.00 90.19 206 MET A C 1
ATOM 1647 O O . MET A 1 206 ? -3.617 -13.526 14.102 1.00 90.19 206 MET A O 1
ATOM 1651 N N . GLU A 1 207 ? -2.348 -14.978 12.947 1.00 91.94 207 GLU A N 1
ATOM 1652 C CA . GLU A 1 207 ? -1.172 -14.862 13.805 1.00 91.94 207 GLU A CA 1
ATOM 1653 C C . GLU A 1 207 ? -0.473 -13.504 13.636 1.00 91.94 207 GLU A C 1
ATOM 1655 O O . GLU A 1 207 ? -0.368 -12.963 12.536 1.00 91.94 207 GLU A O 1
ATOM 1660 N N . ILE A 1 208 ? 0.042 -12.962 14.742 1.00 94.31 208 ILE A N 1
ATOM 1661 C CA . ILE A 1 208 ? 0.830 -11.723 14.780 1.00 94.31 208 ILE A CA 1
ATOM 1662 C C . ILE A 1 208 ? 2.282 -12.110 15.066 1.00 94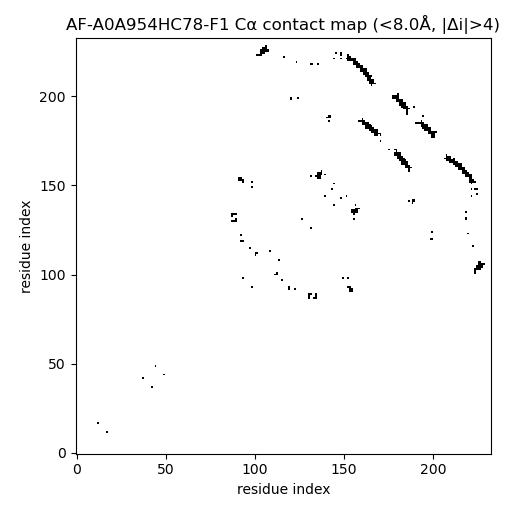.31 208 ILE A C 1
ATOM 1664 O O . ILE A 1 208 ? 2.549 -12.873 15.994 1.00 94.31 208 ILE A O 1
ATOM 1668 N N . GLY A 1 209 ? 3.229 -11.586 14.290 1.00 95.19 209 GLY A N 1
ATOM 1669 C CA . GLY A 1 209 ? 4.634 -11.966 14.399 1.00 95.19 209 GLY A CA 1
ATOM 1670 C C . GLY A 1 209 ? 5.525 -11.375 13.309 1.00 95.19 209 GLY A C 1
ATOM 1671 O O . GLY A 1 209 ? 5.059 -10.758 12.352 1.00 95.19 209 GLY A O 1
ATOM 1672 N N . GLU A 1 210 ? 6.837 -11.565 13.461 1.00 94.94 210 GLU A N 1
ATOM 1673 C CA . GLU A 1 210 ? 7.857 -10.981 12.575 1.00 94.94 210 GLU A CA 1
ATOM 1674 C C . GLU A 1 210 ? 8.267 -11.860 11.395 1.00 94.94 210 GLU A C 1
ATOM 1676 O O . GLU A 1 210 ? 8.826 -11.354 10.426 1.00 94.94 210 GLU A O 1
ATOM 1681 N N . GLN A 1 211 ? 8.015 -13.164 11.491 1.00 94.94 211 GLN A N 1
ATOM 1682 C CA . GLN A 1 211 ? 8.431 -14.161 10.510 1.00 94.94 211 GLN A CA 1
ATOM 1683 C C . GLN A 1 211 ? 7.248 -15.061 10.174 1.00 94.94 211 GLN A C 1
ATOM 1685 O O . GLN A 1 211 ? 7.103 -16.163 10.698 1.00 94.94 211 GLN A O 1
ATOM 1690 N N . LEU A 1 212 ? 6.380 -14.547 9.315 1.00 95.50 212 LEU A N 1
ATOM 1691 C CA . LEU A 1 212 ? 5.162 -15.203 8.868 1.00 95.50 212 LEU A CA 1
ATOM 1692 C C . LEU A 1 212 ? 5.257 -15.551 7.377 1.00 95.50 212 LEU A C 1
ATOM 1694 O O . LEU A 1 212 ? 6.104 -15.051 6.629 1.00 95.50 212 LEU A O 1
ATOM 1698 N N . ASN A 1 213 ? 4.383 -16.450 6.941 1.00 95.69 213 ASN A N 1
ATOM 1699 C CA . ASN A 1 213 ? 4.167 -16.730 5.526 1.00 95.69 213 ASN A CA 1
ATOM 1700 C C . ASN A 1 213 ? 2.708 -17.136 5.305 1.00 95.69 213 ASN A C 1
ATOM 1702 O O . ASN A 1 213 ? 2.417 -18.281 4.962 1.00 95.69 213 ASN A O 1
ATOM 1706 N N . ILE A 1 214 ? 1.798 -16.205 5.584 1.00 96.00 214 ILE A N 1
ATOM 1707 C CA . ILE A 1 214 ? 0.353 -16.452 5.546 1.00 96.00 214 ILE A CA 1
ATOM 1708 C C . ILE A 1 214 ? -0.194 -15.895 4.229 1.00 96.00 214 ILE A C 1
ATOM 1710 O O . ILE A 1 214 ? -0.001 -14.701 3.981 1.00 96.00 214 ILE A O 1
ATOM 1714 N N . PRO A 1 215 ? -0.850 -16.708 3.381 1.00 96.25 215 PRO A N 1
ATOM 1715 C CA . PRO A 1 215 ? -1.516 -16.196 2.192 1.00 96.25 215 PRO A CA 1
ATOM 1716 C C . PRO A 1 215 ? -2.676 -15.297 2.617 1.00 96.25 215 PRO A C 1
ATOM 1718 O O . PRO A 1 215 ? -3.476 -15.661 3.482 1.00 96.25 215 PRO A O 1
ATOM 1721 N N . ILE A 1 216 ? -2.749 -14.112 2.028 1.00 95.44 216 ILE A N 1
ATOM 1722 C CA . ILE A 1 216 ? -3.779 -13.127 2.328 1.00 95.44 216 ILE A CA 1
ATOM 1723 C C . ILE A 1 216 ? -4.301 -12.493 1.048 1.00 95.44 216 ILE A C 1
ATOM 1725 O O . ILE A 1 216 ? -3.567 -12.299 0.080 1.00 95.44 216 ILE A O 1
ATOM 1729 N N . HIS A 1 217 ? -5.572 -12.132 1.109 1.00 94.38 217 HIS A N 1
ATOM 1730 C CA . HIS A 1 217 ? -6.276 -11.388 0.087 1.00 94.38 217 HIS A CA 1
ATOM 1731 C C . HIS A 1 217 ? -6.698 -10.049 0.686 1.00 94.38 217 HIS A C 1
ATOM 1733 O O . HIS A 1 217 ? -7.321 -10.019 1.754 1.00 94.38 217 HIS A O 1
ATOM 1739 N N . LEU A 1 218 ? -6.308 -8.946 0.052 1.00 93.50 218 LEU A N 1
ATOM 1740 C CA . LEU A 1 218 ? -6.507 -7.602 0.588 1.00 93.50 218 LEU A CA 1
ATOM 1741 C C . LEU A 1 218 ? -7.232 -6.715 -0.415 1.00 93.50 218 LEU A C 1
ATOM 1743 O O . LEU A 1 218 ? -6.913 -6.727 -1.598 1.00 93.50 218 LEU A O 1
ATOM 1747 N N . SER A 1 219 ? -8.126 -5.873 0.102 1.00 93.75 219 SER A N 1
ATOM 1748 C CA . SER A 1 219 ? -8.720 -4.748 -0.620 1.00 93.75 219 SER A CA 1
ATOM 1749 C C . SER A 1 219 ? -8.398 -3.462 0.136 1.00 93.75 219 SER A C 1
ATOM 1751 O O . SER A 1 219 ? -8.572 -3.390 1.355 1.00 93.75 219 SER A O 1
ATOM 1753 N N . GLY A 1 220 ? -7.906 -2.446 -0.561 1.00 93.81 220 GLY A N 1
ATOM 1754 C CA . GLY A 1 220 ? -7.489 -1.192 0.062 1.00 93.81 220 GLY A CA 1
ATOM 1755 C C . GLY A 1 220 ? -7.141 -0.136 -0.971 1.00 93.81 220 GLY A C 1
ATOM 1756 O O . GLY A 1 220 ? -7.517 -0.257 -2.126 1.00 93.81 220 GLY A O 1
ATOM 1757 N N . THR A 1 221 ? -6.418 0.906 -0.570 1.00 94.94 221 THR A N 1
ATOM 1758 C CA . THR A 1 221 ? -5.974 1.961 -1.490 1.00 94.94 221 THR A CA 1
ATOM 1759 C C . THR A 1 221 ? -4.477 2.174 -1.402 1.00 94.94 221 THR A C 1
ATOM 1761 O O . THR A 1 221 ? -3.892 2.116 -0.319 1.00 94.94 221 THR A O 1
ATOM 1764 N N . LEU A 1 222 ? -3.860 2.514 -2.534 1.00 95.38 222 LEU A N 1
ATOM 1765 C CA . LEU A 1 222 ? -2.498 3.030 -2.542 1.00 95.38 222 LEU A CA 1
ATOM 1766 C C . LEU A 1 222 ? -2.495 4.443 -1.942 1.00 95.38 222 LEU A C 1
ATOM 1768 O O . LEU A 1 222 ? -3.261 5.306 -2.380 1.00 95.38 222 LEU A O 1
ATOM 1772 N N . PHE A 1 223 ? -1.658 4.672 -0.929 1.00 95.69 223 PHE A N 1
ATOM 1773 C CA . PHE A 1 223 ? -1.523 5.979 -0.280 1.00 95.69 223 PHE A CA 1
ATOM 1774 C C . PHE A 1 223 ? -0.262 6.714 -0.744 1.00 95.69 223 PHE A C 1
ATOM 1776 O O . PHE A 1 223 ? -0.349 7.830 -1.252 1.00 95.69 223 PHE A O 1
ATOM 1783 N N . LYS A 1 224 ? 0.907 6.084 -0.6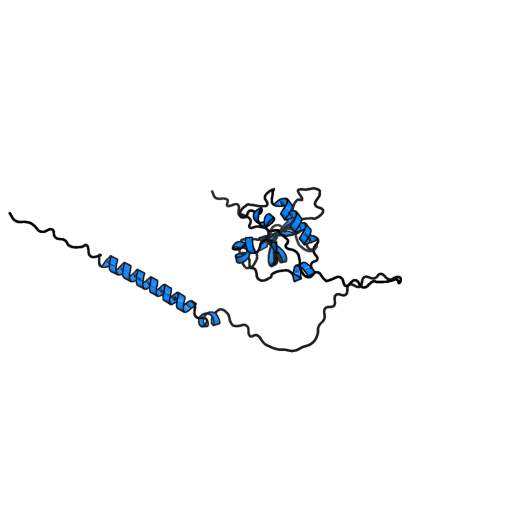09 1.00 95.19 224 LYS A N 1
ATOM 1784 C CA . LYS A 1 224 ? 2.201 6.657 -1.000 1.00 95.19 224 LYS A CA 1
ATOM 1785 C C . LYS A 1 224 ? 3.211 5.572 -1.350 1.00 95.19 224 LYS A C 1
ATOM 1787 O O . LYS A 1 224 ? 3.045 4.424 -0.932 1.00 95.19 224 LYS A O 1
ATOM 1792 N N . ARG A 1 225 ? 4.283 5.954 -2.042 1.00 94.56 225 ARG A N 1
ATOM 1793 C CA . ARG A 1 225 ? 5.498 5.141 -2.170 1.00 94.56 225 ARG A CA 1
ATOM 1794 C C . ARG A 1 225 ? 6.458 5.518 -1.045 1.00 94.56 225 ARG A C 1
ATOM 1796 O O . ARG A 1 225 ? 6.901 6.661 -0.960 1.00 94.56 225 ARG A O 1
ATOM 1803 N N . GLU A 1 226 ? 6.752 4.577 -0.155 1.00 90.31 226 GLU A N 1
ATOM 1804 C CA . GLU A 1 226 ? 7.710 4.807 0.930 1.00 90.31 226 GLU A CA 1
ATOM 1805 C C . GLU A 1 226 ? 9.152 4.688 0.424 1.00 90.31 226 GLU A C 1
ATOM 1807 O O . GLU A 1 226 ? 9.478 3.819 -0.387 1.00 90.31 226 GLU A O 1
ATOM 1812 N N . GLY A 1 227 ? 10.020 5.571 0.917 1.00 84.69 227 GLY A N 1
ATOM 1813 C CA . GLY A 1 227 ? 11.456 5.483 0.675 1.00 84.69 227 GLY A CA 1
ATOM 1814 C C . GLY A 1 227 ? 12.103 4.369 1.497 1.00 84.69 227 GLY A C 1
ATOM 1815 O O . GLY A 1 227 ? 11.654 4.047 2.597 1.00 84.69 227 GLY A O 1
ATOM 1816 N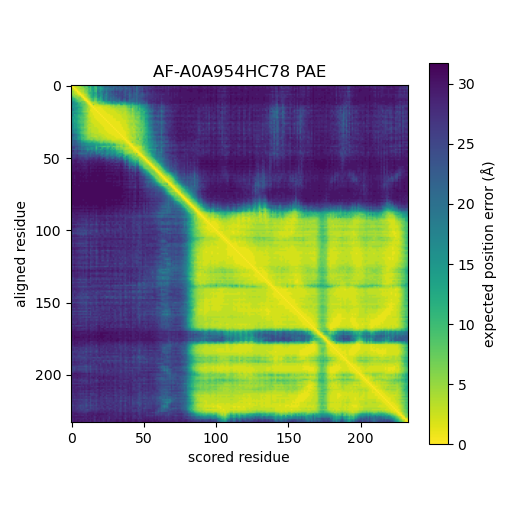 N . TYR A 1 228 ? 13.205 3.817 0.993 1.00 73.81 228 TYR A N 1
ATOM 1817 C CA . TYR A 1 228 ? 14.045 2.893 1.753 1.00 73.81 228 TYR A CA 1
ATOM 1818 C C . TYR A 1 228 ? 15.137 3.663 2.491 1.00 73.81 228 TYR A C 1
ATOM 1820 O O . TYR A 1 228 ? 15.845 4.478 1.898 1.00 73.81 228 TYR A O 1
ATOM 1828 N N . ALA A 1 229 ? 15.323 3.362 3.778 1.00 67.06 229 ALA A N 1
ATOM 1829 C CA . ALA A 1 229 ? 16.541 3.740 4.479 1.00 67.06 229 ALA A CA 1
ATOM 1830 C C . ALA A 1 229 ? 17.697 2.910 3.904 1.00 67.06 229 ALA A C 1
ATOM 1832 O O . ALA A 1 229 ? 17.939 1.782 4.330 1.00 67.06 229 ALA A O 1
ATOM 1833 N N . ALA A 1 230 ? 18.379 3.435 2.889 1.00 63.41 230 ALA A N 1
ATOM 1834 C CA . ALA A 1 230 ? 19.645 2.866 2.465 1.00 63.41 230 ALA A CA 1
ATOM 1835 C C . ALA A 1 230 ? 20.684 3.187 3.549 1.00 63.41 230 ALA A C 1
ATOM 1837 O O . ALA A 1 230 ? 21.068 4.342 3.728 1.00 63.41 230 ALA A O 1
ATOM 1838 N N . GLU A 1 231 ? 21.135 2.171 4.285 1.00 48.03 231 GLU A N 1
ATOM 1839 C CA . GLU A 1 231 ? 22.371 2.253 5.067 1.00 48.03 231 GLU A CA 1
ATOM 1840 C C . GLU A 1 231 ? 23.552 2.357 4.086 1.00 48.03 231 GLU A C 1
ATOM 1842 O O . GLU A 1 231 ? 24.193 1.365 3.748 1.00 48.03 231 GLU A O 1
ATOM 1847 N N . GLY A 1 232 ? 23.797 3.544 3.529 1.00 47.97 232 GLY A N 1
ATOM 1848 C CA . GLY A 1 232 ? 24.851 3.704 2.530 1.00 47.97 232 GLY A CA 1
ATOM 1849 C C . GLY A 1 232 ? 24.902 5.081 1.887 1.00 47.97 232 GLY A C 1
ATOM 1850 O O . GLY A 1 232 ? 24.450 5.250 0.756 1.00 47.97 232 GLY A O 1
ATOM 1851 N N . GLY A 1 233 ? 25.503 6.032 2.603 1.00 37.81 233 GLY A N 1
ATOM 1852 C CA . GLY A 1 233 ? 25.956 7.331 2.105 1.00 37.81 233 GLY A CA 1
ATOM 1853 C C . GLY A 1 233 ? 27.024 7.899 3.021 1.00 37.81 233 GLY A C 1
ATOM 1854 O O . GLY A 1 233 ? 26.653 8.274 4.153 1.00 37.81 233 GLY A O 1
#